Protein AF-A0A7S2HUP3-F1 (afdb_monomer)

Foldseek 3Di:
DDDDDDDDPDPPLPDDAWDDWFWADDDDDDDDDDDDDPPPPLQQTEIETEGEDSQQFADVVDPSHTDVVLVVLVVVLRVVRHDCVLVPFDDDDDDDDDDDPDDPLVVVLVVCVVCVNRSHIDTDAWDFDWDADPVGDIDTDTRHPLNNVLSNLLPNDPPPDSYHHQAYEYADQDQEDWPAPVVPDVPTHGQLEWAAELPQLWTWGDPDPPPPDDDDDDDDDPPTDTQGLPPRVPDGDDDCPVSSNVSSQSSSQSVQHKYWYHYRPDPQRSCVSNVHDDSRYYIYHYDD

Mean predicted aligned error: 13.72 Å

Secondary structure (DSSP, 8-state):
-----------------B--EEEEPP-PPP------------PPEEEEEEEE-HHHHB-TTSTT-B-HHHHHHHHHHHHHT--GGGGS---------------HHHHHHHHHHHHHTTT----B--EEEEEE-TTS-EEEEEE-HHHHHHHHHHT--SSS-SEEEEEEEEEESSSSEESS-TTT-TTPPEESEEEE-TTT--EEE-----S-------------EEE-TTTTT-S--SSTHHHHHHHHHHHHHTTT--EEEEETTSHHHHHHHTT---SSSEEEEE--

Nearest PDB structures (foldseek):
  7lnt-assembly1_B  TM=5.613E-01  e=1.517E-06  Methanomethylophilus alvi
  2ako-assembly2_D  TM=7.231E-01  e=3.247E-04  Campylobacter jejuni
  2ap9-assembly1_E  TM=7.144E-01  e=2.129E-04  Mycobacterium tuberculosis CDC1551
  8zpj-assembly1_A-1  TM=7.087E-01  e=4.390E-04  Escherichia coli K-12
  2v5h-assembly1_D  TM=6.587E-01  e=2.236E-03  Synechococcus elongatus PCC 7942 = FACHB-805

Organism: NCBI:txid374047

Structure (mmCIF, N/CA/C/O backbone):
data_AF-A0A7S2HUP3-F1
#
_entry.id   AF-A0A7S2HUP3-F1
#
loop_
_atom_site.group_PDB
_atom_site.id
_atom_site.type_symbol
_atom_site.label_atom_id
_atom_site.label_alt_id
_atom_site.label_comp_id
_atom_site.label_asym_id
_atom_site.label_entity_id
_atom_site.label_seq_id
_atom_site.pdbx_PDB_ins_code
_atom_site.Cartn_x
_atom_site.Cartn_y
_atom_site.Cartn_z
_atom_site.occupancy
_atom_site.B_iso_or_equiv
_atom_site.auth_seq_id
_atom_site.auth_comp_id
_atom_site.auth_asym_id
_atom_site.auth_atom_id
_atom_site.pdbx_PDB_model_num
ATOM 1 N N . MET A 1 1 ? -5.992 50.086 1.669 1.00 34.25 1 MET A N 1
ATOM 2 C CA . MET A 1 1 ? -4.596 50.287 1.231 1.00 34.25 1 MET A CA 1
ATOM 3 C C . MET A 1 1 ? -4.352 49.308 0.093 1.00 34.25 1 MET A C 1
ATOM 5 O O . MET A 1 1 ? -4.427 48.111 0.321 1.00 34.25 1 MET A O 1
ATOM 9 N N . ARG A 1 2 ? -4.245 49.807 -1.146 1.00 28.42 2 ARG A N 1
ATOM 10 C CA . ARG A 1 2 ? -3.919 48.995 -2.328 1.00 28.42 2 ARG A CA 1
ATOM 11 C C . ARG A 1 2 ? -2.463 48.545 -2.217 1.00 28.42 2 ARG A C 1
ATOM 13 O O . ARG A 1 2 ? -1.601 49.402 -2.059 1.00 28.42 2 ARG A O 1
ATOM 20 N N . LEU A 1 3 ? -2.211 47.255 -2.392 1.00 26.98 3 LEU A N 1
ATOM 21 C CA . LEU A 1 3 ? -0.941 46.756 -2.906 1.00 26.98 3 LEU A CA 1
ATOM 22 C C . LEU A 1 3 ? -1.267 45.864 -4.100 1.00 26.98 3 LEU A C 1
ATOM 24 O O . LEU A 1 3 ? -1.906 44.824 -3.977 1.00 26.98 3 LEU A O 1
ATOM 28 N N . THR A 1 4 ? -0.906 46.366 -5.272 1.00 31.53 4 THR A N 1
ATOM 29 C CA . THR A 1 4 ? -0.935 45.670 -6.552 1.00 31.53 4 THR A CA 1
ATOM 30 C C . THR A 1 4 ? 0.422 45.019 -6.803 1.00 31.53 4 THR A C 1
ATOM 32 O O . THR A 1 4 ? 1.447 45.661 -6.589 1.00 31.53 4 THR A O 1
ATOM 35 N N . SER A 1 5 ? 0.367 43.800 -7.352 1.00 34.62 5 SER A N 1
ATOM 36 C CA . SER A 1 5 ? 1.268 43.223 -8.365 1.00 34.62 5 SER A CA 1
ATOM 37 C C . SER A 1 5 ? 2.767 43.099 -8.045 1.00 34.62 5 SER A C 1
ATOM 39 O O . SER A 1 5 ? 3.502 44.080 -8.130 1.00 34.62 5 SER A O 1
ATOM 41 N N . ASN A 1 6 ? 3.259 41.868 -7.855 1.00 30.17 6 ASN A N 1
ATOM 42 C CA . ASN A 1 6 ? 3.943 41.092 -8.908 1.00 30.17 6 ASN A CA 1
ATOM 43 C C . ASN A 1 6 ? 4.675 39.865 -8.331 1.00 30.17 6 ASN A C 1
ATOM 45 O O . ASN A 1 6 ? 5.387 39.974 -7.341 1.00 30.17 6 ASN A O 1
ATOM 49 N N . ASN A 1 7 ? 4.554 38.749 -9.057 1.00 33.84 7 ASN A N 1
ATOM 50 C CA . ASN A 1 7 ? 5.406 37.554 -9.037 1.00 33.84 7 ASN A CA 1
ATOM 51 C C . ASN A 1 7 ? 5.380 36.659 -7.790 1.00 33.84 7 ASN A C 1
ATOM 53 O O . ASN A 1 7 ? 6.194 36.805 -6.891 1.00 33.84 7 ASN A O 1
ATOM 57 N N . CYS A 1 8 ? 4.509 35.649 -7.841 1.00 26.83 8 CYS A N 1
ATOM 58 C CA . C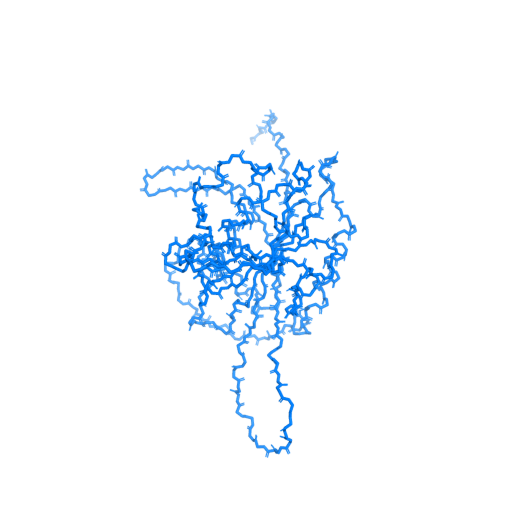YS A 1 8 ? 4.867 34.245 -7.602 1.00 26.83 8 CYS A CA 1
ATOM 59 C C . CYS A 1 8 ? 3.711 33.381 -8.125 1.00 26.83 8 CYS A C 1
ATOM 61 O O . CYS A 1 8 ? 2.777 33.060 -7.399 1.00 26.83 8 CYS A O 1
ATOM 63 N N . ILE A 1 9 ? 3.741 33.056 -9.419 1.00 28.59 9 ILE A N 1
ATOM 64 C CA . ILE A 1 9 ? 2.990 31.908 -9.933 1.00 28.59 9 ILE A CA 1
ATOM 65 C C . ILE A 1 9 ? 3.896 30.710 -9.657 1.00 28.59 9 ILE A C 1
ATOM 67 O O . ILE A 1 9 ? 4.824 30.449 -10.417 1.00 28.59 9 ILE A O 1
ATOM 71 N N . LEU A 1 10 ? 3.680 30.045 -8.526 1.00 26.08 10 LEU A N 1
ATOM 72 C CA . LEU A 1 10 ? 4.120 28.667 -8.350 1.00 26.08 10 LEU A CA 1
ATOM 73 C C . LEU A 1 10 ? 2.980 27.799 -8.892 1.00 26.08 10 LEU A C 1
ATOM 75 O O . LEU A 1 10 ? 1.883 27.868 -8.334 1.00 26.08 10 LEU A O 1
ATOM 79 N N . PRO A 1 11 ? 3.172 27.020 -9.969 1.00 27.80 11 PRO A N 1
ATOM 80 C CA . PRO A 1 11 ? 2.257 25.930 -10.246 1.00 27.80 11 PRO A CA 1
ATOM 81 C C . PRO A 1 11 ? 2.479 24.893 -9.143 1.00 27.80 11 PRO A C 1
ATOM 83 O O . PRO A 1 11 ? 3.493 24.200 -9.108 1.00 27.80 11 PRO A O 1
ATOM 86 N N . LEU A 1 12 ? 1.562 24.865 -8.178 1.00 25.36 12 LEU A N 1
ATOM 87 C CA . LEU A 1 12 ? 1.467 23.796 -7.196 1.00 25.36 12 LEU A CA 1
ATOM 88 C C . LEU A 1 12 ? 0.910 22.578 -7.949 1.00 25.36 12 LEU A C 1
ATOM 90 O O . LEU A 1 12 ? -0.300 22.433 -8.105 1.00 25.36 12 LEU A O 1
ATOM 94 N N . THR A 1 13 ? 1.795 21.757 -8.510 1.00 26.02 13 THR A N 1
ATOM 95 C CA . THR A 1 13 ? 1.446 20.452 -9.084 1.00 26.02 13 THR A CA 1
ATOM 96 C C . THR A 1 13 ? 0.921 19.565 -7.959 1.00 26.02 13 THR A C 1
ATOM 98 O O . THR A 1 13 ? 1.696 18.965 -7.214 1.00 26.02 13 THR A O 1
ATOM 101 N N . ILE A 1 14 ? -0.403 19.509 -7.815 1.00 26.17 14 ILE A N 1
ATOM 102 C CA . ILE A 1 14 ? -1.101 18.555 -6.953 1.00 26.17 14 ILE A CA 1
ATOM 103 C C . ILE A 1 14 ? -0.868 17.172 -7.554 1.00 26.17 14 ILE A C 1
ATOM 105 O O . ILE A 1 14 ? -1.484 16.795 -8.547 1.00 26.17 14 ILE A O 1
ATOM 109 N N . THR A 1 15 ? 0.057 16.424 -6.962 1.00 26.94 15 THR A N 1
ATOM 110 C CA . THR A 1 15 ? 0.238 15.006 -7.269 1.00 26.94 15 THR A CA 1
ATOM 111 C C . THR A 1 15 ? -0.534 14.206 -6.219 1.00 26.94 15 THR A C 1
ATOM 113 O O . THR A 1 15 ? 0.016 13.807 -5.198 1.00 26.94 15 THR A O 1
ATOM 116 N N . LEU A 1 16 ? -1.831 13.990 -6.475 1.00 31.12 16 LEU A N 1
ATOM 117 C CA . LEU A 1 16 ? -2.575 12.819 -5.971 1.00 31.12 16 LEU A CA 1
ATOM 118 C C . LEU A 1 16 ? -1.803 11.559 -6.467 1.00 31.12 16 LEU A C 1
ATOM 120 O O . LEU A 1 16 ? -1.113 11.644 -7.481 1.00 31.12 16 LEU A O 1
ATOM 124 N N . TYR A 1 17 ? -1.747 10.378 -5.840 1.00 40.41 17 TYR A N 1
ATOM 125 C CA . TYR A 1 17 ? -2.811 9.537 -5.289 1.00 40.41 17 TYR A CA 1
ATOM 126 C C . TYR A 1 17 ? -2.225 8.505 -4.283 1.00 40.41 17 TYR A C 1
ATOM 128 O O . TYR A 1 17 ? -1.198 7.874 -4.565 1.00 40.41 17 TYR A O 1
ATOM 136 N N . CYS A 1 18 ? -2.896 8.264 -3.151 1.00 31.88 18 CYS A N 1
ATOM 137 C CA . CYS A 1 18 ? -2.796 7.046 -2.327 1.00 31.88 18 CYS A CA 1
ATOM 138 C C . CYS A 1 18 ? -4.197 6.678 -1.805 1.00 31.88 18 CYS A C 1
ATOM 140 O O . CYS A 1 18 ? -4.738 7.427 -1.000 1.00 31.88 18 CYS A O 1
ATOM 142 N N . LEU A 1 19 ? -4.773 5.543 -2.216 1.00 40.00 19 LEU A N 1
ATOM 143 C CA . LEU A 1 19 ? -5.927 4.934 -1.539 1.00 40.00 19 LEU A CA 1
ATOM 144 C C . LEU A 1 19 ? -6.046 3.457 -1.816 1.00 40.00 19 LEU A C 1
ATOM 146 O O . LEU A 1 19 ? -6.003 3.062 -2.981 1.00 40.00 19 LEU A O 1
ATOM 150 N N . ALA A 1 20 ? -6.374 2.704 -0.772 1.00 34.66 20 ALA A N 1
ATOM 151 C CA . ALA A 1 20 ? -7.743 2.505 -0.293 1.00 34.66 20 ALA A CA 1
ATOM 152 C C . A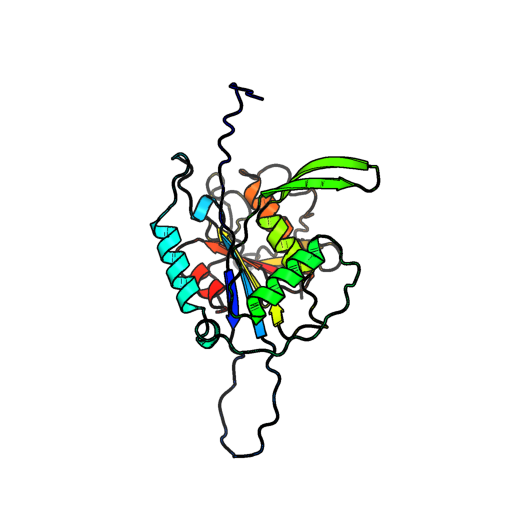LA A 1 20 ? -7.730 1.655 0.983 1.00 34.66 20 ALA A C 1
ATOM 154 O O . ALA A 1 20 ? -6.721 1.018 1.266 1.00 34.66 20 ALA A O 1
ATOM 155 N N . PHE A 1 21 ? -8.824 1.704 1.740 1.00 47.16 21 PHE A N 1
ATOM 156 C CA . PHE A 1 21 ? -9.027 0.998 3.001 1.00 47.16 21 PHE A CA 1
ATOM 157 C C . PHE A 1 21 ? -10.183 0.001 2.823 1.00 47.16 21 PHE A C 1
ATOM 159 O O . PHE A 1 21 ? -11.254 0.435 2.397 1.00 47.16 21 PHE A O 1
ATOM 166 N N . PHE A 1 22 ? -9.979 -1.294 3.100 1.00 53.00 22 PHE A N 1
ATOM 167 C CA . PHE A 1 22 ? -10.997 -2.350 2.887 1.00 53.00 22 PHE A CA 1
ATOM 168 C C . PHE A 1 22 ? -11.252 -3.211 4.101 1.00 53.00 22 PHE A C 1
ATOM 170 O O . PHE A 1 22 ? -10.332 -3.377 4.883 1.00 53.00 22 PHE A O 1
ATOM 177 N N . PHE A 1 23 ? -12.455 -3.785 4.182 1.00 50.72 23 PHE A N 1
ATOM 178 C CA . PHE A 1 23 ? -12.837 -4.812 5.147 1.00 50.72 23 PHE A CA 1
ATOM 179 C C . PHE A 1 23 ? -12.886 -6.188 4.470 1.00 50.72 23 PHE A C 1
ATOM 181 O O . PHE A 1 23 ? -13.465 -6.316 3.392 1.00 50.72 23 PHE A O 1
ATOM 188 N N . LEU A 1 24 ? -12.262 -7.206 5.074 1.00 39.53 24 LEU A N 1
ATOM 189 C CA . LEU A 1 24 ? -12.432 -8.602 4.656 1.00 39.53 24 LEU A CA 1
ATOM 190 C C . LEU A 1 24 ? -13.393 -9.325 5.606 1.00 39.53 24 LEU A C 1
ATOM 192 O O . LEU A 1 24 ? -13.153 -9.307 6.818 1.00 39.53 24 LEU A O 1
ATOM 196 N N . PRO A 1 25 ? -14.421 -10.029 5.095 1.00 35.31 25 PRO A N 1
ATOM 197 C CA . PRO A 1 25 ? -15.230 -10.902 5.927 1.00 35.31 25 PRO A CA 1
ATOM 198 C C . PRO A 1 25 ? -14.385 -12.090 6.402 1.00 35.31 25 PRO A C 1
ATOM 200 O O . PRO A 1 25 ? -13.768 -12.797 5.601 1.00 35.31 25 PRO A O 1
ATOM 203 N N . SER A 1 26 ? -14.382 -12.339 7.712 1.00 37.41 26 SER A N 1
ATOM 204 C CA . SER A 1 26 ? -13.739 -13.521 8.289 1.00 37.41 26 SER A CA 1
ATOM 205 C C . SER A 1 26 ? -14.355 -14.797 7.702 1.00 37.41 26 SER A C 1
ATOM 207 O O . SER A 1 26 ? -15.571 -15.002 7.723 1.00 37.41 26 SER A O 1
ATOM 209 N N . SER A 1 27 ? -13.516 -15.680 7.157 1.00 38.88 27 SER A N 1
ATOM 210 C CA . SER A 1 27 ? -13.945 -16.944 6.558 1.00 38.88 27 SER A CA 1
ATOM 211 C C . SER A 1 27 ? -14.623 -17.843 7.599 1.00 38.88 27 SER A C 1
ATOM 213 O O . SER A 1 27 ? -13.956 -18.445 8.443 1.00 38.88 27 SER A O 1
ATOM 215 N N . SER A 1 28 ? -15.948 -17.982 7.525 1.00 40.56 28 SER A N 1
ATOM 216 C CA . SER A 1 28 ? -16.694 -18.958 8.319 1.00 40.56 28 SER A CA 1
ATOM 217 C C . SER A 1 28 ? -16.649 -20.333 7.644 1.00 40.56 28 SER A C 1
ATOM 219 O O . SER A 1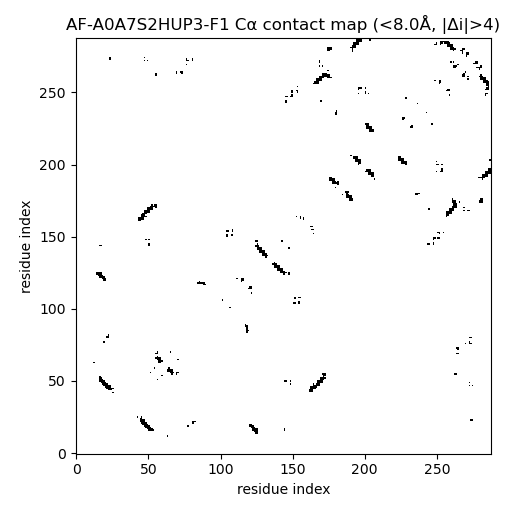 28 ? -17.132 -20.548 6.530 1.00 40.56 28 SER A O 1
ATOM 221 N N . SER A 1 29 ? -16.040 -21.295 8.335 1.00 36.16 29 SER A N 1
ATOM 222 C CA . SER A 1 29 ? -16.076 -22.706 7.958 1.00 36.16 29 SER A CA 1
ATOM 223 C C . SER A 1 29 ? -17.503 -23.250 8.111 1.00 36.16 29 SER A C 1
ATOM 225 O O . SER A 1 29 ? -18.164 -23.093 9.137 1.00 36.16 29 SER A O 1
ATOM 227 N N . SER A 1 30 ? -18.018 -23.867 7.049 1.00 38.38 30 SER A N 1
ATOM 228 C CA . SER A 1 30 ? -19.394 -24.356 6.991 1.00 38.38 30 SER A CA 1
ATOM 229 C C . SER A 1 30 ? -19.602 -25.661 7.770 1.00 38.38 30 SER A C 1
ATOM 231 O O . SER A 1 30 ? -18.840 -26.606 7.567 1.00 38.38 30 SER A O 1
ATOM 233 N N . LEU A 1 31 ? -20.740 -25.721 8.483 1.00 34.94 31 LEU A N 1
ATOM 234 C CA . LEU A 1 31 ? -21.574 -26.875 8.899 1.00 34.94 31 LEU A CA 1
ATOM 235 C C . LEU A 1 31 ? -21.666 -27.142 10.413 1.00 34.94 31 LEU A C 1
ATOM 237 O O . LEU A 1 31 ? -20.993 -28.004 10.964 1.00 34.94 31 LEU A O 1
ATOM 241 N N . SER A 1 32 ? -22.680 -26.565 11.059 1.00 33.00 32 SER A N 1
ATOM 242 C CA . SER A 1 32 ? -23.950 -27.269 11.323 1.00 33.00 32 SER A CA 1
ATOM 243 C C . SER A 1 32 ? -24.946 -26.335 12.022 1.00 33.00 32 SER A C 1
ATOM 245 O O . SER A 1 32 ? -24.621 -25.640 12.976 1.00 33.00 32 SER A O 1
ATOM 247 N N . GLN A 1 33 ? -26.175 -26.290 11.504 1.00 42.88 33 GLN A N 1
ATOM 248 C CA . GLN A 1 33 ? -27.275 -25.541 12.105 1.00 42.88 33 GLN A CA 1
ATOM 249 C C . GLN A 1 33 ? -27.745 -26.242 13.382 1.00 42.88 33 GLN A C 1
ATOM 251 O O . GLN A 1 33 ? -28.383 -27.289 13.294 1.00 42.88 33 GLN A O 1
ATOM 256 N N . THR A 1 34 ? -27.548 -25.609 14.536 1.00 33.84 34 THR A N 1
ATOM 257 C CA . THR A 1 34 ? -28.498 -25.679 15.653 1.00 33.84 34 THR A CA 1
ATOM 258 C C . THR A 1 34 ? -28.558 -24.343 16.382 1.00 33.84 34 THR A C 1
ATOM 260 O O . THR A 1 34 ? -27.558 -23.677 16.605 1.00 33.84 34 THR A O 1
ATOM 263 N N . ASN A 1 35 ? -29.791 -23.965 16.688 1.00 43.25 35 ASN A N 1
ATOM 264 C CA . ASN A 1 35 ? -30.268 -22.687 17.185 1.00 43.25 35 ASN A CA 1
ATOM 265 C C . ASN A 1 35 ? -29.926 -22.495 18.675 1.00 43.25 35 ASN A C 1
ATOM 267 O O . ASN A 1 35 ? -30.652 -23.026 19.511 1.00 43.25 35 ASN A O 1
ATOM 271 N N . GLU A 1 36 ? -28.880 -21.734 19.012 1.00 35.75 36 GLU A N 1
ATOM 272 C CA . GLU A 1 36 ? -28.615 -21.257 20.378 1.00 35.75 36 GLU A CA 1
ATOM 273 C C . GLU A 1 36 ? -27.999 -19.845 20.354 1.00 35.75 36 GLU A C 1
ATOM 275 O O . GLU A 1 36 ? -27.056 -19.594 19.619 1.00 35.75 36 GLU A O 1
ATOM 280 N N . LYS A 1 37 ? -28.612 -18.939 21.134 1.00 31.78 37 LYS A N 1
ATOM 281 C CA . LYS A 1 37 ? -28.124 -17.654 21.683 1.00 31.78 37 LYS A CA 1
ATOM 282 C C . LYS A 1 37 ? -27.048 -16.914 20.869 1.00 31.78 37 LYS A C 1
ATOM 284 O O . LYS A 1 37 ? -25.901 -17.329 20.844 1.00 31.78 37 LYS A O 1
ATOM 289 N N . HIS A 1 38 ? -27.411 -15.741 20.337 1.00 32.62 38 HIS A N 1
ATOM 290 C CA . HIS A 1 38 ? -26.466 -14.729 19.848 1.00 32.62 38 HIS A CA 1
ATOM 291 C C . HIS A 1 38 ? -25.504 -14.307 20.975 1.00 32.62 38 HIS A C 1
ATOM 293 O O . HIS A 1 38 ? -25.750 -13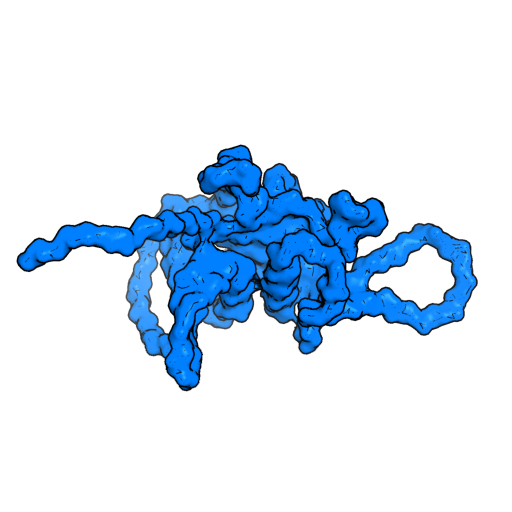.344 21.701 1.00 32.62 38 HIS A O 1
ATOM 299 N N . GLU A 1 39 ? -24.426 -15.062 21.150 1.00 35.28 39 GLU A N 1
ATOM 300 C CA . GLU A 1 39 ? -23.175 -14.550 21.680 1.00 35.28 39 GLU A CA 1
ATOM 301 C C . GLU A 1 39 ? -22.624 -13.604 20.610 1.00 35.28 39 GLU A C 1
ATOM 303 O O . GLU A 1 39 ? -22.463 -13.979 19.449 1.00 35.28 39 GLU A O 1
ATOM 308 N N . HIS A 1 40 ? -22.447 -12.336 20.980 1.00 35.03 40 HIS A N 1
ATOM 309 C CA . HIS A 1 40 ? -21.806 -11.330 20.143 1.00 35.03 40 HIS A CA 1
ATOM 310 C C . HIS A 1 40 ? -20.337 -11.748 19.993 1.00 35.03 40 HIS A C 1
ATOM 312 O O . HIS A 1 40 ? -19.500 -11.406 20.827 1.00 35.03 40 HIS A O 1
ATOM 318 N N . TYR A 1 41 ? -20.025 -12.549 18.978 1.00 41.06 41 TYR A N 1
ATOM 319 C CA . TYR A 1 41 ? -18.651 -12.672 18.520 1.00 41.06 41 TYR A CA 1
ATOM 320 C C . TYR A 1 41 ? -18.263 -11.292 17.977 1.00 41.06 41 TYR A C 1
ATOM 322 O O . TYR A 1 41 ? -18.858 -10.813 17.015 1.00 41.06 41 TYR A O 1
ATOM 330 N N . ASN A 1 42 ? -17.347 -10.606 18.665 1.00 45.88 42 ASN A N 1
ATOM 331 C CA . ASN A 1 42 ? -16.655 -9.454 18.096 1.00 45.88 42 ASN A CA 1
ATOM 332 C C . ASN A 1 42 ? -15.756 -10.014 16.991 1.00 45.88 42 ASN A C 1
ATOM 334 O O . ASN A 1 42 ? -14.672 -10.513 17.282 1.00 45.88 42 ASN A O 1
ATOM 338 N N . GLU A 1 43 ? -16.241 -10.020 15.754 1.00 59.38 43 GLU A N 1
ATOM 339 C CA . GLU A 1 43 ? -15.375 -10.233 14.599 1.00 59.38 43 GLU A CA 1
ATOM 340 C C . GLU A 1 43 ? -14.447 -9.015 14.503 1.00 59.38 43 GLU A C 1
ATOM 342 O O . GLU A 1 43 ? -14.918 -7.877 14.462 1.00 59.38 43 GLU A O 1
ATOM 347 N N . GLU A 1 44 ? -13.134 -9.247 14.568 1.00 67.94 44 GLU A N 1
ATOM 348 C CA . GLU A 1 44 ? -12.142 -8.207 14.292 1.00 67.94 44 GLU A CA 1
ATOM 349 C C . GLU A 1 44 ? -12.263 -7.799 12.825 1.00 67.94 44 GLU A C 1
ATOM 351 O O . GLU A 1 44 ? -12.311 -8.640 11.923 1.00 67.94 44 GLU A O 1
ATOM 356 N N . GLU A 1 45 ? -12.340 -6.498 12.582 1.00 76.69 45 GLU A N 1
ATOM 357 C CA . GLU A 1 45 ? -12.509 -5.970 11.242 1.00 76.69 45 GLU A CA 1
ATOM 358 C C . GLU A 1 45 ? -11.143 -5.861 10.557 1.00 76.69 45 GLU A C 1
ATOM 360 O O . GLU A 1 45 ? -10.228 -5.187 11.036 1.00 76.69 45 GLU A O 1
ATOM 365 N N . MET A 1 46 ? -10.988 -6.526 9.416 1.00 83.62 46 MET A N 1
ATOM 366 C CA . MET A 1 46 ? -9.696 -6.641 8.741 1.00 83.62 46 MET A CA 1
ATOM 367 C C . MET A 1 46 ? -9.496 -5.521 7.725 1.00 83.62 46 MET A C 1
ATOM 369 O O . MET A 1 46 ? -10.156 -5.523 6.700 1.00 83.62 46 MET A O 1
ATOM 373 N N . LEU A 1 47 ? -8.557 -4.614 7.975 1.00 87.62 47 LEU A N 1
ATOM 374 C CA . LEU A 1 47 ? -8.224 -3.453 7.157 1.00 87.62 47 LEU A CA 1
ATOM 375 C C . LEU A 1 47 ? -7.171 -3.778 6.083 1.00 87.62 47 LEU A C 1
ATOM 377 O O . LEU A 1 47 ? -6.095 -4.265 6.416 1.00 87.62 47 LEU A O 1
ATOM 381 N N . VAL A 1 48 ? -7.404 -3.468 4.809 1.00 91.56 48 VAL A N 1
ATOM 382 C CA . VAL A 1 48 ? -6.355 -3.497 3.757 1.00 91.56 48 VAL A CA 1
ATOM 383 C C . VAL A 1 48 ? -5.912 -2.074 3.441 1.00 91.56 48 VAL A C 1
ATOM 385 O O . VAL A 1 48 ? -6.782 -1.238 3.244 1.00 91.56 48 VAL A O 1
ATOM 388 N N . ILE A 1 49 ? -4.612 -1.779 3.321 1.00 94.00 49 ILE A N 1
ATOM 389 C CA . ILE A 1 49 ? -4.130 -0.454 2.865 1.00 94.00 49 ILE A CA 1
ATOM 390 C C . ILE A 1 49 ? -3.586 -0.543 1.441 1.00 94.00 49 ILE A C 1
ATOM 392 O O . ILE A 1 49 ? -2.615 -1.250 1.196 1.00 94.00 49 ILE A O 1
ATOM 396 N N . VAL A 1 50 ? -4.124 0.239 0.504 1.00 94.75 50 VAL A N 1
ATOM 397 C CA . VAL A 1 50 ? -3.650 0.261 -0.890 1.00 94.75 50 VAL A CA 1
ATOM 398 C C . VAL A 1 50 ? -2.891 1.548 -1.219 1.00 94.75 50 VAL A C 1
ATOM 400 O O . VAL A 1 50 ? -3.380 2.672 -1.078 1.00 94.75 50 VAL A O 1
ATOM 403 N N . LYS A 1 51 ? -1.665 1.390 -1.717 1.00 94.38 51 LYS A N 1
ATOM 404 C CA . LYS A 1 51 ? -0.831 2.459 -2.264 1.00 94.38 51 LYS A CA 1
ATOM 405 C C . LYS A 1 51 ? -0.773 2.339 -3.774 1.00 94.38 51 LYS A C 1
ATOM 407 O O . LYS A 1 51 ? -0.286 1.353 -4.313 1.00 94.38 51 LYS A O 1
ATOM 412 N N . ILE A 1 52 ? -1.155 3.407 -4.463 1.00 91.94 52 ILE A N 1
ATOM 413 C CA . ILE A 1 52 ? -1.075 3.463 -5.921 1.00 91.94 52 ILE A CA 1
ATOM 414 C C . ILE A 1 52 ? 0.173 4.244 -6.328 1.00 91.94 52 ILE A C 1
ATOM 416 O O . ILE A 1 52 ? 0.317 5.428 -6.015 1.00 91.94 52 ILE A O 1
ATOM 420 N N . GLY A 1 53 ? 1.116 3.583 -6.990 1.00 88.69 53 GLY A N 1
ATOM 421 C CA . GLY A 1 53 ? 2.321 4.203 -7.526 1.00 88.69 53 GLY A CA 1
ATOM 422 C C . GLY A 1 53 ? 1.986 5.216 -8.618 1.00 88.69 53 GLY A C 1
ATOM 423 O O . GLY A 1 53 ? 1.145 4.963 -9.475 1.00 88.69 53 GLY A O 1
ATOM 424 N N . GLY A 1 54 ? 2.671 6.363 -8.628 1.00 87.00 54 GLY A N 1
ATOM 425 C CA . GLY A 1 54 ? 2.424 7.399 -9.637 1.00 87.00 54 GLY A CA 1
ATOM 426 C C . GLY A 1 54 ? 2.626 6.894 -11.072 1.00 87.00 54 GLY A C 1
ATOM 427 O O . GLY A 1 54 ? 1.855 7.255 -11.955 1.00 87.00 54 GLY A O 1
ATOM 428 N N . SER A 1 55 ? 3.598 6.005 -11.311 1.00 84.50 55 SER A N 1
ATOM 429 C CA . SER A 1 55 ? 3.817 5.364 -12.619 1.00 84.50 55 SER A CA 1
ATOM 430 C C . SER A 1 55 ? 2.631 4.539 -13.114 1.00 84.50 55 SER A C 1
ATOM 432 O O . SER A 1 55 ? 2.426 4.449 -14.319 1.00 84.50 55 SER A O 1
ATOM 434 N N . SER A 1 56 ? 1.835 3.984 -12.204 1.00 86.31 56 SER A N 1
ATOM 435 C CA . SER A 1 56 ? 0.685 3.134 -12.517 1.00 86.31 56 SER A CA 1
ATOM 436 C C . SER A 1 56 ? -0.491 3.915 -13.107 1.00 86.31 56 SER A C 1
ATOM 438 O O . SER A 1 56 ? -1.283 3.379 -13.880 1.00 86.31 56 SER A O 1
ATOM 440 N N . ILE A 1 57 ? -0.614 5.190 -12.733 1.00 86.69 57 ILE A N 1
ATOM 441 C CA . ILE A 1 57 ? -1.800 6.027 -12.976 1.00 86.69 57 ILE A CA 1
ATOM 442 C C . ILE A 1 57 ? -1.486 7.347 -13.678 1.00 86.69 57 ILE A C 1
ATOM 444 O O . ILE A 1 57 ? -2.387 8.149 -13.906 1.00 86.69 57 ILE A O 1
ATOM 448 N N . THR A 1 58 ? -0.228 7.585 -14.043 1.00 86.75 58 THR A N 1
ATOM 449 C CA . THR A 1 58 ? 0.186 8.757 -14.821 1.00 86.75 58 THR A CA 1
ATOM 450 C C . THR A 1 58 ? 0.927 8.336 -16.075 1.00 86.75 58 THR A C 1
ATOM 452 O O . THR A 1 58 ? 1.617 7.318 -16.114 1.00 86.75 58 THR A O 1
ATOM 455 N N . ILE A 1 59 ? 0.809 9.146 -17.120 1.00 83.69 59 ILE A N 1
ATOM 456 C CA . ILE A 1 59 ? 1.579 8.977 -18.345 1.00 83.69 59 ILE A CA 1
ATOM 457 C C . ILE A 1 59 ? 2.833 9.840 -18.215 1.00 83.69 59 ILE A C 1
ATOM 459 O O . ILE A 1 59 ? 2.807 11.018 -18.544 1.00 83.69 59 ILE A O 1
ATOM 463 N N . LYS A 1 60 ? 3.950 9.262 -17.751 1.00 81.31 60 LYS A N 1
ATOM 464 C CA . LYS A 1 60 ? 5.203 10.003 -17.470 1.00 81.31 60 LYS A CA 1
ATOM 465 C C . LYS A 1 60 ? 5.759 10.808 -18.654 1.00 81.31 60 LYS A C 1
ATOM 467 O O . LYS A 1 60 ? 6.519 11.748 -18.447 1.00 81.31 60 LYS A O 1
ATOM 472 N N . SER A 1 61 ? 5.414 10.440 -19.887 1.00 83.38 61 SER A N 1
ATOM 473 C CA . SER A 1 61 ? 5.817 11.166 -21.099 1.00 83.38 61 SER A CA 1
ATOM 474 C C . SER A 1 61 ? 4.958 12.399 -21.398 1.00 83.38 61 SER A C 1
ATOM 476 O O . SER A 1 61 ? 5.274 13.146 -22.323 1.00 83.38 61 SER A O 1
ATOM 478 N N . GLN A 1 62 ? 3.880 12.618 -20.645 1.00 84.81 62 GLN A N 1
ATOM 479 C CA . GLN A 1 62 ? 2.930 13.702 -20.843 1.00 84.81 62 GLN A CA 1
ATOM 480 C C . GLN A 1 62 ? 2.744 14.473 -19.534 1.00 84.81 62 GLN A C 1
ATOM 482 O O . GLN A 1 62 ? 2.579 13.903 -18.458 1.00 84.81 62 GLN A O 1
ATOM 487 N N . TYR A 1 63 ? 2.799 15.798 -19.625 1.00 86.12 63 TYR A N 1
ATOM 488 C CA . TYR A 1 63 ? 2.691 16.664 -18.456 1.00 86.12 63 TYR A CA 1
ATOM 489 C C . TYR A 1 63 ? 1.305 16.536 -17.805 1.00 86.12 63 TYR A C 1
ATOM 491 O O . TYR A 1 63 ? 0.300 16.595 -18.511 1.00 86.12 63 TYR A O 1
ATOM 499 N N . GLU A 1 64 ? 1.265 16.335 -16.481 1.00 83.12 64 GLU A N 1
ATOM 500 C CA . GLU A 1 64 ? 0.037 16.255 -15.658 1.00 83.12 64 GLU A CA 1
ATOM 501 C C . GLU A 1 64 ? -1.060 15.333 -16.228 1.00 83.12 64 GLU A C 1
ATOM 503 O O . GLU A 1 64 ? -2.253 15.555 -16.031 1.00 83.12 64 GLU A O 1
ATOM 508 N N . THR A 1 65 ? -0.673 14.288 -16.964 1.00 87.94 65 THR A N 1
ATOM 509 C CA . THR A 1 65 ? -1.640 13.437 -17.660 1.00 87.94 65 THR A CA 1
ATOM 510 C C . THR A 1 65 ? -1.883 12.150 -16.891 1.00 87.94 65 THR A C 1
ATOM 512 O O . THR A 1 65 ? -0.965 11.364 -16.640 1.00 87.94 65 THR A O 1
ATOM 515 N N . LEU A 1 66 ? -3.148 11.922 -16.554 1.00 89.56 66 LEU A N 1
ATOM 516 C CA . LEU A 1 66 ? -3.609 10.719 -15.878 1.00 89.56 66 LEU A CA 1
ATOM 517 C C . LEU A 1 66 ? -3.839 9.579 -16.871 1.00 89.56 66 LEU A C 1
ATOM 519 O O . LEU A 1 66 ? -4.298 9.779 -17.996 1.00 89.56 66 LEU A O 1
ATOM 523 N N . ASN A 1 67 ? -3.563 8.359 -16.426 1.00 89.56 67 ASN A N 1
ATOM 524 C CA . ASN A 1 67 ? -3.948 7.147 -17.125 1.00 89.56 67 ASN A CA 1
ATOM 525 C C . ASN A 1 67 ? -5.385 6.783 -16.725 1.00 89.56 67 ASN A C 1
ATOM 527 O O . ASN A 1 67 ? -5.613 6.106 -15.722 1.00 89.56 67 ASN A O 1
ATOM 531 N N . HIS A 1 68 ? -6.352 7.258 -17.513 1.00 90.62 68 HIS A N 1
ATOM 532 C CA . HIS A 1 68 ? -7.777 7.020 -17.271 1.00 90.62 68 HIS A CA 1
ATOM 533 C C . HIS A 1 68 ? -8.129 5.533 -17.210 1.00 90.62 68 HIS A C 1
ATOM 535 O O . HIS A 1 68 ? -8.880 5.141 -16.328 1.00 90.62 68 HIS A O 1
ATOM 541 N N . THR A 1 69 ? -7.536 4.699 -18.068 1.00 92.06 69 THR A N 1
ATOM 542 C CA . THR A 1 69 ? -7.781 3.251 -18.064 1.00 92.06 69 THR A CA 1
ATOM 543 C C . THR A 1 69 ? -7.372 2.616 -16.736 1.00 92.06 69 THR A C 1
ATOM 545 O O . THR A 1 69 ? -8.138 1.847 -16.161 1.00 92.06 69 THR A O 1
ATOM 548 N N . SER A 1 70 ? -6.186 2.959 -16.219 1.00 91.12 70 SER A N 1
ATOM 549 C CA . SER A 1 70 ? -5.728 2.465 -14.914 1.00 91.12 70 SER A CA 1
ATOM 550 C C . SER A 1 70 ? -6.603 2.967 -13.768 1.00 91.12 70 SER A C 1
ATOM 552 O O . SER A 1 70 ? -6.887 2.212 -12.842 1.00 91.12 70 SER A O 1
ATOM 554 N N . LEU A 1 71 ? -7.033 4.233 -13.819 1.00 89.56 71 LEU A N 1
ATOM 555 C CA . LEU A 1 71 ? -7.901 4.816 -12.796 1.00 89.56 71 LEU A CA 1
ATOM 556 C C . LEU A 1 71 ? -9.294 4.180 -12.796 1.00 89.56 71 LEU A C 1
ATOM 558 O O . LEU A 1 71 ? -9.781 3.830 -11.730 1.00 89.56 71 LEU A O 1
ATOM 562 N N . GLU A 1 72 ? -9.910 3.987 -13.963 1.00 91.81 72 GLU A N 1
ATOM 563 C CA . GLU A 1 72 ? -11.214 3.324 -14.096 1.00 91.81 72 GLU A CA 1
ATOM 564 C C . GLU A 1 72 ? -11.159 1.877 -13.607 1.00 91.81 72 GLU A C 1
ATOM 566 O O . GLU A 1 72 ? -12.029 1.451 -12.846 1.00 91.81 72 GLU A O 1
ATOM 571 N N . TRP A 1 73 ? -10.117 1.134 -13.999 1.00 93.06 73 TRP A N 1
ATOM 572 C CA . TRP A 1 73 ? -9.889 -0.220 -13.499 1.00 93.06 73 TRP A CA 1
ATOM 573 C C . TRP A 1 73 ? -9.762 -0.228 -11.976 1.00 93.06 73 TRP A C 1
ATOM 575 O O . TRP A 1 73 ? -10.455 -0.997 -11.315 1.00 93.06 73 TRP A O 1
ATOM 585 N N . MET A 1 74 ? -8.935 0.664 -11.425 1.00 89.94 74 MET A N 1
ATOM 586 C CA . MET A 1 74 ? -8.740 0.768 -9.985 1.00 89.94 74 MET A CA 1
ATOM 587 C C . MET A 1 74 ? -10.066 1.059 -9.294 1.00 89.94 74 MET A C 1
ATOM 589 O O . MET A 1 74 ? -10.472 0.295 -8.436 1.00 89.94 74 MET A O 1
ATOM 593 N N . THR A 1 75 ? -10.781 2.110 -9.704 1.00 89.38 75 THR A N 1
ATOM 594 C CA . THR A 1 75 ? -12.069 2.481 -9.105 1.00 89.38 75 THR A CA 1
ATOM 595 C C . THR A 1 75 ? -13.055 1.319 -9.097 1.00 89.38 75 THR A C 1
ATOM 597 O O . THR A 1 75 ? -13.714 1.131 -8.082 1.00 89.38 75 THR A O 1
ATOM 600 N N . ARG A 1 76 ? -13.121 0.517 -10.168 1.00 90.62 76 ARG A N 1
ATOM 601 C CA . ARG A 1 76 ? -13.970 -0.680 -10.199 1.00 90.62 76 ARG A CA 1
ATOM 602 C C . ARG A 1 76 ? -13.558 -1.694 -9.133 1.00 90.62 76 ARG A C 1
ATOM 604 O O . ARG A 1 76 ? -14.400 -2.104 -8.350 1.00 90.62 76 ARG A O 1
ATOM 611 N N . VAL A 1 77 ? -12.276 -2.057 -9.083 1.00 88.50 77 VAL A N 1
ATOM 612 C CA . VAL A 1 77 ? -11.774 -3.020 -8.089 1.00 88.50 77 VAL A CA 1
ATOM 613 C C . VAL A 1 77 ? -12.022 -2.507 -6.671 1.00 88.50 77 VAL A C 1
ATOM 615 O O . VAL A 1 77 ? -12.527 -3.258 -5.847 1.00 88.50 77 VAL A O 1
ATOM 618 N N . LEU A 1 78 ? -11.751 -1.220 -6.407 1.00 84.94 78 LEU A N 1
ATOM 619 C CA . LEU A 1 78 ? -12.015 -0.625 -5.097 1.00 84.94 78 LEU A CA 1
ATOM 620 C C . LEU A 1 78 ? -13.508 -0.684 -4.752 1.00 84.94 78 LEU A C 1
ATOM 622 O O . LEU A 1 78 ? -13.834 -0.975 -3.612 1.00 84.94 78 LEU A O 1
ATOM 626 N N . GLN A 1 79 ? -14.405 -0.417 -5.709 1.00 84.19 79 GLN A N 1
ATOM 627 C CA . GLN A 1 79 ? -15.857 -0.508 -5.511 1.00 84.19 79 GLN A CA 1
ATOM 628 C C . GLN A 1 79 ? -16.312 -1.934 -5.194 1.00 84.19 79 GLN A C 1
ATOM 630 O O . GLN A 1 79 ? -17.134 -2.105 -4.300 1.00 84.19 79 GLN A O 1
ATOM 635 N N . ASP A 1 80 ? -15.766 -2.931 -5.890 1.00 83.19 80 ASP A N 1
ATOM 636 C CA . ASP A 1 80 ? -16.107 -4.343 -5.692 1.00 83.19 80 ASP A CA 1
ATOM 637 C C . ASP A 1 80 ? -15.654 -4.864 -4.311 1.00 83.19 80 ASP A C 1
ATOM 639 O O . ASP A 1 80 ? -16.242 -5.806 -3.785 1.00 83.19 80 ASP A O 1
ATOM 643 N N . SER A 1 81 ? -14.647 -4.231 -3.700 1.00 79.00 81 SER A N 1
ATOM 644 C CA . SER A 1 81 ? -14.169 -4.529 -2.340 1.00 79.00 81 SER A CA 1
ATOM 645 C C . SER A 1 81 ? -14.886 -3.770 -1.210 1.00 79.00 81 SER A C 1
ATOM 647 O O . SER A 1 81 ? -14.540 -3.966 -0.046 1.00 79.00 81 SER A O 1
ATOM 649 N N . LEU A 1 82 ? -15.844 -2.877 -1.498 1.00 75.94 82 LEU A N 1
ATOM 650 C CA . LEU A 1 82 ? -16.568 -2.152 -0.444 1.00 75.94 82 LEU A CA 1
ATOM 651 C C . LEU A 1 82 ? -17.763 -2.946 0.075 1.00 75.94 82 LEU A C 1
ATOM 653 O O . LEU A 1 82 ? -18.633 -3.356 -0.688 1.00 75.94 82 LEU A O 1
ATOM 657 N N . GLU A 1 83 ? -17.850 -3.071 1.397 1.00 67.62 83 GLU A N 1
ATOM 658 C CA . GLU A 1 83 ? -19.042 -3.585 2.067 1.00 67.62 83 GLU A CA 1
ATOM 659 C C . GLU A 1 83 ? -20.212 -2.588 1.998 1.00 67.62 83 GLU A C 1
ATOM 661 O O . GLU A 1 83 ? -20.027 -1.369 2.079 1.00 67.62 83 GLU A O 1
ATOM 666 N N . ASP A 1 84 ? -21.441 -3.115 1.959 1.00 62.53 84 ASP A N 1
ATOM 667 C CA . ASP A 1 84 ? -22.683 -2.328 1.902 1.00 62.53 84 ASP A CA 1
ATOM 668 C C . ASP A 1 84 ? -22.826 -1.325 3.066 1.00 62.53 84 ASP A C 1
ATOM 670 O O . ASP A 1 84 ? -23.507 -0.309 2.928 1.00 62.53 84 ASP A O 1
ATOM 674 N N . ARG A 1 85 ? -22.158 -1.554 4.207 1.00 55.81 85 ARG A N 1
ATOM 675 C CA . ARG A 1 85 ? -22.217 -0.670 5.385 1.00 55.81 85 ARG A CA 1
ATOM 676 C C . ARG A 1 85 ? -21.647 0.729 5.133 1.00 55.81 85 ARG A C 1
ATOM 678 O O . ARG A 1 85 ? -22.107 1.695 5.732 1.00 55.81 85 ARG A O 1
ATOM 685 N N . PHE A 1 86 ? -20.707 0.874 4.195 1.00 57.72 86 PHE A N 1
ATOM 686 C CA . PHE A 1 86 ? -20.209 2.190 3.772 1.00 57.72 86 PHE A CA 1
ATOM 687 C C . PHE A 1 86 ? -21.269 3.013 3.018 1.00 57.72 86 PHE A C 1
ATOM 689 O O . PHE A 1 86 ? -21.067 4.196 2.748 1.00 57.72 86 PHE A O 1
ATOM 696 N N . LEU A 1 87 ? -22.413 2.408 2.683 1.00 54.66 87 LEU A N 1
ATOM 697 C CA . LEU A 1 87 ? -23.541 3.062 2.025 1.00 54.66 87 LEU A CA 1
ATOM 698 C C . LEU A 1 87 ? -24.633 3.506 3.016 1.00 54.66 87 LEU A C 1
ATOM 700 O O . LEU A 1 87 ? -25.573 4.192 2.604 1.00 54.66 87 LEU A O 1
ATOM 704 N N . SER A 1 88 ? -24.519 3.163 4.307 1.00 49.88 88 SER A N 1
ATOM 705 C CA . SER A 1 88 ? -25.496 3.521 5.342 1.00 49.88 88 SER A CA 1
ATOM 706 C C . SER A 1 88 ? -24.810 4.027 6.620 1.00 49.88 88 SER A C 1
ATOM 708 O O . SER A 1 88 ? -24.287 3.216 7.380 1.00 49.88 88 SER A O 1
ATOM 710 N N . PRO A 1 89 ? -24.817 5.343 6.901 1.00 52.62 89 PRO A N 1
ATOM 711 C CA . PRO A 1 89 ? -24.250 5.855 8.142 1.00 52.62 89 PRO A CA 1
ATOM 712 C C . PRO A 1 89 ? -25.083 5.378 9.338 1.00 52.62 89 PRO A C 1
ATOM 714 O O . PRO A 1 89 ? -26.282 5.656 9.407 1.00 52.62 89 PRO A O 1
ATOM 717 N N . GLU A 1 90 ? -24.451 4.681 10.280 1.00 55.44 90 GLU A N 1
ATOM 718 C CA . GLU A 1 90 ? -25.036 4.427 11.595 1.00 55.44 90 GLU A CA 1
ATOM 719 C C . GLU A 1 90 ? -24.871 5.672 12.484 1.00 55.44 90 GLU A C 1
ATOM 721 O O . GLU A 1 90 ? -23.851 6.364 12.452 1.00 55.44 90 GLU A O 1
ATOM 726 N N . GLU A 1 91 ? -25.909 6.005 13.254 1.00 55.00 91 GLU A N 1
ATOM 727 C CA . GLU A 1 91 ? -25.857 7.097 14.229 1.00 55.00 91 GLU A CA 1
ATOM 728 C C . GLU A 1 91 ? -25.173 6.597 15.508 1.00 55.00 91 GLU A C 1
ATOM 730 O O . GLU A 1 91 ? -25.791 5.905 16.315 1.00 55.00 91 GLU A O 1
ATOM 735 N N . GLU A 1 92 ? -23.902 6.951 15.706 1.00 59.03 92 GLU A N 1
ATOM 736 C CA . GLU A 1 92 ? -23.162 6.607 16.925 1.00 59.03 92 GLU A CA 1
ATOM 737 C C . GLU A 1 92 ? -23.193 7.752 17.961 1.00 59.03 92 GLU A C 1
ATOM 739 O O . GLU A 1 92 ? -23.035 8.936 17.632 1.00 59.03 92 GLU A O 1
ATOM 744 N N . GLU A 1 93 ? -23.418 7.413 19.236 1.00 53.56 93 GLU A N 1
ATOM 745 C CA . GLU A 1 93 ? -23.411 8.367 20.353 1.00 53.56 93 GLU A CA 1
ATOM 746 C C . GLU A 1 93 ? -21.994 8.903 20.606 1.00 53.56 93 GLU A C 1
ATOM 748 O O . GLU A 1 93 ? -21.049 8.142 20.809 1.00 53.56 93 GLU A O 1
ATOM 753 N N . ARG A 1 94 ? -21.845 10.237 20.653 1.00 49.00 94 ARG A N 1
ATOM 754 C CA . ARG A 1 94 ? -20.568 10.891 20.977 1.00 49.00 94 ARG A CA 1
ATOM 755 C C . ARG A 1 94 ? -20.089 10.466 22.361 1.00 49.00 94 ARG A C 1
ATOM 757 O O . ARG A 1 94 ? -20.678 10.867 23.364 1.00 49.00 94 ARG A O 1
ATOM 764 N N . LYS A 1 95 ? -18.967 9.757 22.411 1.00 55.12 95 LYS A N 1
ATOM 765 C CA . LYS A 1 95 ? -18.134 9.696 23.609 1.00 55.12 95 LYS A CA 1
ATOM 766 C C . LYS A 1 95 ? -17.161 10.871 23.579 1.00 55.12 95 LYS A C 1
ATOM 768 O O . LYS A 1 95 ? -16.594 11.192 22.538 1.00 55.12 95 LYS A O 1
ATOM 773 N N . GLU A 1 96 ? -17.042 11.561 24.706 1.00 50.94 96 GLU A N 1
ATOM 774 C CA . GLU A 1 96 ? -15.989 12.552 24.914 1.00 50.94 96 GLU A CA 1
ATOM 775 C C . GLU A 1 96 ? -14.696 11.774 25.177 1.00 50.94 96 GLU A C 1
ATOM 777 O O . GLU A 1 96 ? -14.585 11.087 26.190 1.00 50.94 96 GLU A O 1
ATOM 782 N N . GLU A 1 97 ? -13.765 11.812 24.226 1.00 58.50 97 GLU A N 1
ATOM 783 C CA . GLU A 1 97 ? -12.427 11.240 24.387 1.00 58.50 97 GLU A CA 1
ATOM 784 C C . GLU A 1 97 ? -11.501 12.276 25.030 1.00 58.50 97 GLU A C 1
ATOM 786 O O . GLU A 1 97 ? -11.523 13.454 24.663 1.00 58.50 97 GLU A O 1
ATOM 791 N N . GLU A 1 98 ? -10.695 11.837 25.995 1.00 54.69 98 GLU A N 1
ATOM 792 C CA . GLU A 1 98 ? -9.663 12.663 26.618 1.00 54.69 98 GLU A CA 1
ATOM 793 C C . GLU A 1 98 ? -8.522 12.919 25.610 1.00 54.69 98 GLU A C 1
ATOM 795 O O . GLU A 1 98 ? -8.111 12.026 24.869 1.00 54.69 98 GLU A O 1
ATOM 800 N N . GLU A 1 99 ? -8.038 14.164 25.533 1.00 53.91 99 GLU A N 1
ATOM 801 C CA . GLU A 1 99 ? -6.895 14.535 24.687 1.00 53.91 99 GLU A CA 1
ATOM 802 C C . GLU A 1 99 ? -5.598 14.024 25.333 1.00 53.91 99 GLU A C 1
ATOM 804 O O . GLU A 1 99 ? -5.052 14.662 26.236 1.00 53.91 99 GLU A O 1
ATOM 809 N N . GLU A 1 100 ? -5.096 12.876 24.879 1.00 58.44 100 GLU A N 1
ATOM 810 C CA . GLU A 1 100 ? -3.720 12.466 25.162 1.00 58.44 100 GLU A CA 1
ATOM 811 C C . GLU A 1 100 ? -2.722 13.221 24.269 1.00 58.44 100 GLU A C 1
ATOM 813 O O . GLU A 1 100 ? -3.034 13.651 23.155 1.00 58.44 100 GLU A O 1
ATOM 818 N N . GLU A 1 101 ? -1.500 13.409 24.775 1.00 55.81 101 GLU A N 1
ATOM 819 C CA . GLU A 1 101 ? -0.409 14.090 24.072 1.00 55.81 101 GLU A CA 1
ATOM 820 C C . GLU A 1 101 ? 0.166 13.169 22.976 1.00 55.81 101 GLU A C 1
ATOM 822 O O . GLU A 1 101 ? 1.232 12.571 23.117 1.00 55.81 101 GLU A O 1
ATOM 827 N N . GLU A 1 102 ? -0.575 13.015 21.879 1.00 61.03 102 GLU A N 1
ATOM 828 C CA . GLU A 1 102 ? -0.152 12.248 20.707 1.00 61.03 102 GLU A CA 1
ATOM 829 C C . GLU A 1 102 ? 0.901 13.000 19.881 1.00 61.03 102 GLU A C 1
ATOM 831 O O . GLU A 1 102 ? 0.888 14.224 19.721 1.00 61.03 102 GLU A O 1
ATOM 836 N N . ASN A 1 103 ? 1.831 12.246 19.295 1.00 72.06 103 ASN A N 1
ATOM 837 C CA . ASN A 1 103 ? 2.749 12.784 18.298 1.00 72.06 103 ASN A CA 1
ATOM 838 C C . ASN A 1 103 ? 2.017 13.032 16.956 1.00 72.06 103 ASN A C 1
ATOM 840 O O . ASN A 1 103 ? 0.883 12.609 16.741 1.00 72.06 103 ASN A O 1
ATOM 844 N N . GLY A 1 104 ? 2.680 13.704 16.008 1.00 78.50 104 GLY A N 1
ATOM 845 C CA . GLY A 1 104 ? 2.047 14.087 14.738 1.00 78.50 104 GLY A CA 1
ATOM 846 C C . GLY A 1 104 ? 1.477 12.925 13.907 1.00 78.50 104 GLY A C 1
ATOM 847 O O . GLY A 1 104 ? 0.530 13.151 13.161 1.00 78.50 104 GLY A O 1
ATOM 848 N N . ILE A 1 105 ? 2.018 11.703 14.027 1.00 85.31 105 ILE A N 1
ATOM 849 C CA . ILE A 1 105 ? 1.489 10.522 13.321 1.00 85.31 105 ILE A CA 1
ATOM 850 C C . ILE A 1 105 ? 0.275 9.918 14.038 1.00 85.31 105 ILE A C 1
ATOM 852 O O . ILE A 1 105 ? -0.662 9.513 13.353 1.00 85.31 105 ILE A O 1
ATOM 856 N N . GLY A 1 106 ? 0.233 9.943 15.376 1.00 85.38 106 GLY A N 1
ATOM 857 C CA . GLY A 1 106 ? -0.929 9.505 16.161 1.00 85.38 106 GLY A CA 1
ATOM 858 C C . GLY A 1 106 ? -2.206 10.228 15.733 1.00 85.38 106 GLY A C 1
ATOM 859 O O . GLY A 1 106 ? -3.181 9.591 15.347 1.00 85.38 106 GLY A O 1
ATOM 860 N N . HIS A 1 107 ? -2.138 11.555 15.592 1.00 86.62 107 HIS A N 1
ATOM 861 C CA . HIS A 1 107 ? -3.266 12.350 15.098 1.00 86.62 107 HIS A CA 1
ATOM 862 C C . HIS A 1 107 ? -3.735 11.974 13.684 1.00 86.62 107 HIS A C 1
ATOM 864 O O . HIS A 1 107 ? -4.925 12.077 13.377 1.00 86.62 107 HIS A O 1
ATOM 870 N N . VAL A 1 108 ? -2.820 11.557 12.801 1.00 88.50 108 VAL A N 1
ATOM 871 C CA . VAL A 1 108 ? -3.180 11.101 11.450 1.00 88.50 108 VAL A CA 1
ATOM 872 C C . VAL A 1 108 ? -3.906 9.761 11.527 1.00 88.50 108 VAL A C 1
ATOM 874 O O . VAL A 1 108 ? -4.972 9.631 10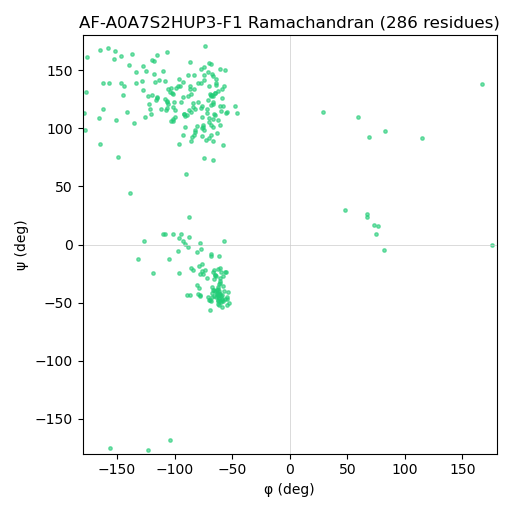.930 1.00 88.50 108 VAL A O 1
ATOM 877 N N . VAL A 1 109 ? -3.369 8.795 12.279 1.00 88.69 109 VAL A N 1
ATOM 878 C CA . VAL A 1 109 ? -3.993 7.476 12.484 1.00 88.69 109 VAL A CA 1
ATOM 879 C C . VAL A 1 109 ? -5.383 7.633 13.102 1.00 88.69 109 VAL A C 1
ATOM 881 O O . VAL A 1 109 ? -6.359 7.141 12.535 1.00 88.69 109 VAL A O 1
ATOM 884 N N . LYS A 1 110 ? -5.503 8.443 14.157 1.00 86.31 110 LYS A N 1
ATOM 885 C CA . LYS A 1 110 ? -6.776 8.761 14.809 1.00 86.31 110 LYS A CA 1
ATOM 886 C C . LYS A 1 110 ? -7.787 9.397 13.857 1.00 86.31 110 LYS A C 1
ATOM 888 O O . LYS A 1 110 ? -8.957 9.019 13.825 1.00 86.31 110 LYS A O 1
ATOM 893 N N . GLY A 1 111 ? -7.347 10.336 13.018 1.00 87.88 111 GLY A N 1
ATOM 894 C CA . GLY A 1 111 ? -8.200 10.943 11.994 1.00 87.88 111 GLY A CA 1
ATOM 895 C C . GLY A 1 111 ? -8.716 9.936 10.957 1.00 87.88 111 GLY A C 1
ATOM 896 O O . GLY A 1 111 ? -9.864 10.042 10.519 1.00 87.88 111 GLY A O 1
ATOM 897 N N . ILE A 1 112 ? -7.897 8.948 10.581 1.00 88.88 112 ILE A N 1
ATOM 898 C CA . ILE A 1 112 ? -8.283 7.856 9.673 1.00 88.88 112 ILE A CA 1
ATOM 899 C C . ILE A 1 112 ? -9.311 6.950 10.357 1.00 88.88 112 ILE A C 1
ATOM 901 O O . ILE A 1 112 ? -10.365 6.702 9.775 1.00 88.88 112 ILE A O 1
ATOM 905 N N . GLN A 1 113 ? -9.057 6.521 11.593 1.00 86.00 113 GLN A N 1
ATOM 906 C CA . GLN A 1 113 ? -9.979 5.690 12.378 1.00 86.00 113 GLN A CA 1
ATOM 907 C C . GLN A 1 113 ? -11.354 6.360 12.525 1.00 86.00 113 GLN A C 1
ATOM 909 O O . GLN A 1 113 ? -12.379 5.758 12.215 1.00 86.00 113 GLN A O 1
ATOM 914 N N . GLN A 1 114 ? -11.384 7.651 12.872 1.00 84.50 114 GLN A N 1
ATOM 915 C CA . GLN A 1 114 ? -12.624 8.431 12.985 1.00 84.50 114 GLN A CA 1
ATOM 916 C C . GLN A 1 114 ? -13.377 8.618 11.663 1.00 84.50 114 GLN A C 1
ATOM 918 O O . GLN A 1 114 ? -14.577 8.907 11.666 1.00 84.50 114 GLN A O 1
ATOM 923 N N . ALA A 1 115 ? -12.682 8.569 10.528 1.00 85.94 115 ALA A N 1
ATOM 924 C CA . ALA A 1 115 ? -13.320 8.600 9.221 1.00 85.94 115 ALA A CA 1
ATOM 925 C C . ALA A 1 115 ? -13.913 7.225 8.885 1.00 85.94 115 ALA A C 1
ATOM 927 O O . ALA A 1 115 ? -15.076 7.152 8.486 1.00 85.94 115 ALA A O 1
ATOM 928 N N . LEU A 1 116 ? -13.160 6.149 9.131 1.00 82.88 116 LEU A N 1
ATOM 929 C CA . LEU A 1 116 ? -13.613 4.774 8.915 1.00 82.88 116 LEU A CA 1
ATOM 930 C C . LEU A 1 116 ? -14.839 4.434 9.771 1.00 82.88 116 LEU A C 1
ATOM 932 O O . LEU A 1 116 ? -15.803 3.889 9.235 1.00 82.88 116 LEU A O 1
ATOM 936 N N . SER A 1 117 ? -14.868 4.841 11.046 1.00 79.06 117 SER A N 1
ATOM 937 C CA . SER A 1 117 ? -16.028 4.633 11.930 1.00 79.06 117 SER A CA 1
ATOM 938 C C . SER A 1 117 ? -17.299 5.342 11.447 1.00 79.06 117 SER A C 1
ATOM 940 O O . SER A 1 117 ? -18.408 4.935 11.772 1.00 79.06 117 SER A O 1
ATOM 942 N N . LYS A 1 118 ? -17.162 6.372 10.602 1.00 80.56 118 LYS A N 1
ATOM 943 C CA . LYS A 1 118 ? -18.280 7.099 9.973 1.00 80.56 118 LYS A CA 1
ATOM 944 C C . LYS A 1 118 ? -18.642 6.572 8.585 1.00 80.56 118 LYS A C 1
ATOM 946 O O . LYS A 1 118 ? -19.396 7.231 7.867 1.00 80.56 118 LYS A O 1
ATOM 951 N N . GLY A 1 119 ? -18.071 5.443 8.170 1.00 78.00 119 GLY A N 1
ATOM 952 C CA . GLY A 1 119 ? -18.252 4.910 6.824 1.00 78.00 119 GLY A CA 1
A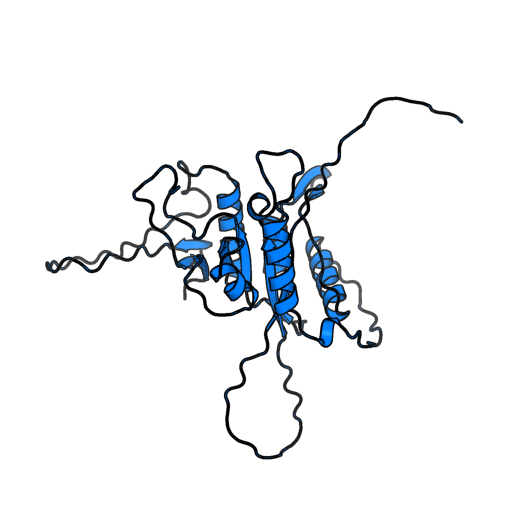TOM 953 C C . GLY A 1 119 ? -17.617 5.788 5.737 1.00 78.00 119 GLY A C 1
ATOM 954 O O . GLY A 1 119 ? -18.070 5.783 4.594 1.00 78.00 119 GLY A O 1
ATOM 955 N N . ILE A 1 120 ? -16.585 6.570 6.067 1.00 82.94 120 ILE A N 1
ATOM 956 C CA . ILE A 1 120 ? -15.836 7.381 5.101 1.00 82.94 120 ILE A CA 1
ATOM 957 C C . ILE A 1 120 ? -14.528 6.668 4.784 1.00 82.94 120 ILE A C 1
ATOM 959 O O . ILE A 1 120 ? -13.777 6.323 5.689 1.00 82.94 120 ILE A O 1
ATOM 963 N N . ILE A 1 121 ? -14.221 6.517 3.495 1.00 84.69 121 ILE A N 1
ATOM 964 C CA . ILE A 1 121 ? -12.956 5.945 3.019 1.00 84.69 121 ILE A CA 1
ATOM 965 C C . ILE A 1 121 ? -11.945 7.087 2.816 1.00 84.69 121 ILE A C 1
ATOM 967 O O . ILE A 1 121 ? -12.130 7.903 1.903 1.00 84.69 121 ILE A O 1
ATOM 971 N N . PRO A 1 122 ? -10.884 7.194 3.637 1.00 88.94 122 PRO A N 1
ATOM 972 C CA . PRO A 1 122 ? -9.965 8.328 3.578 1.00 88.94 122 PRO A CA 1
ATOM 973 C C . PRO A 1 122 ? -9.091 8.308 2.327 1.00 88.94 122 PRO A C 1
ATOM 975 O O . PRO A 1 122 ? -8.354 7.351 2.089 1.00 88.94 122 PRO A O 1
ATOM 978 N N . ILE A 1 123 ? -9.138 9.406 1.563 1.00 90.38 123 ILE A N 1
ATOM 979 C CA . ILE A 1 123 ? -8.273 9.648 0.406 1.00 90.38 123 ILE A CA 1
ATOM 980 C C . ILE A 1 123 ? -7.020 10.407 0.834 1.00 90.38 123 ILE A C 1
ATOM 982 O O . ILE A 1 123 ? -7.125 11.581 1.180 1.00 90.38 123 ILE A O 1
ATOM 986 N N . LEU A 1 124 ? -5.840 9.778 0.775 1.00 91.06 124 LEU A N 1
ATOM 987 C CA . LEU A 1 124 ? -4.584 10.389 1.228 1.00 91.06 124 LEU A CA 1
ATOM 988 C C . LEU A 1 124 ? -3.590 10.606 0.075 1.00 91.06 124 LEU A C 1
ATOM 990 O O . LEU A 1 124 ? -3.710 10.046 -1.015 1.00 91.06 124 LEU A O 1
ATOM 994 N N . HIS A 1 125 ? -2.581 11.444 0.300 1.00 89.75 125 HIS A N 1
ATOM 995 C CA . HIS A 1 125 ? -1.462 11.623 -0.624 1.00 89.75 125 HIS A CA 1
ATOM 996 C C . HIS A 1 125 ? -0.206 12.076 0.126 1.00 89.75 125 HIS A C 1
ATOM 998 O O . HIS A 1 125 ? -0.285 12.594 1.238 1.00 89.75 125 HIS A O 1
ATOM 1004 N N . GLY A 1 126 ? 0.960 11.877 -0.492 1.00 87.19 126 GLY A N 1
ATOM 1005 C CA . GLY A 1 126 ? 2.195 12.502 -0.019 1.00 87.19 126 GLY A CA 1
ATOM 1006 C C . GLY A 1 126 ? 2.182 14.011 -0.271 1.00 87.19 126 GLY A C 1
ATOM 1007 O O . GLY A 1 126 ? 1.472 14.477 -1.163 1.00 87.19 126 GLY A O 1
ATOM 1008 N N . ASP A 1 127 ? 2.958 14.780 0.483 1.00 88.75 127 ASP A N 1
ATOM 1009 C CA . ASP A 1 127 ? 2.960 16.241 0.379 1.00 88.75 127 ASP A CA 1
ATOM 1010 C C . ASP A 1 127 ? 4.315 16.856 0.767 1.00 88.75 127 ASP A C 1
ATOM 1012 O O . ASP A 1 127 ? 5.192 16.199 1.332 1.00 88.75 127 ASP A O 1
ATOM 1016 N N . ALA A 1 128 ? 4.499 18.136 0.451 1.00 88.75 128 ALA A N 1
ATOM 1017 C CA . ALA A 1 128 ? 5.577 18.954 0.978 1.00 88.75 128 ALA A CA 1
ATOM 1018 C C . ALA A 1 128 ? 5.177 19.481 2.364 1.00 88.75 128 ALA A C 1
ATOM 1020 O O . ALA A 1 128 ? 4.478 20.486 2.496 1.00 88.75 128 ALA A O 1
ATOM 1021 N N . CYS A 1 129 ? 5.632 18.802 3.412 1.00 86.62 129 CYS A N 1
ATOM 1022 C CA . CYS A 1 129 ? 5.247 19.108 4.782 1.00 86.62 129 CYS A CA 1
ATOM 1023 C C . CYS A 1 129 ? 6.296 19.993 5.468 1.00 86.62 129 CYS A C 1
ATOM 1025 O O . CYS A 1 129 ? 7.499 19.720 5.365 1.00 86.62 129 CYS A O 1
ATOM 1027 N N . PRO A 1 130 ? 5.882 21.036 6.209 1.00 85.62 130 PRO A N 1
ATOM 1028 C CA . PRO A 1 130 ? 6.788 21.701 7.127 1.00 85.62 130 PRO A CA 1
ATOM 1029 C C . PRO A 1 130 ? 7.205 20.715 8.223 1.00 85.62 130 PRO A C 1
ATOM 1031 O O . PRO A 1 130 ? 6.392 19.930 8.704 1.00 85.62 130 PRO A O 1
ATOM 1034 N N . TYR A 1 131 ? 8.461 20.778 8.644 1.00 83.44 131 TYR A N 1
ATOM 1035 C CA . TYR A 1 131 ? 8.940 20.031 9.801 1.00 83.44 131 TYR A CA 1
ATOM 1036 C C . TYR A 1 131 ? 9.773 20.931 10.707 1.00 83.44 131 TYR A C 1
ATOM 1038 O O . TYR A 1 131 ? 10.438 21.862 10.247 1.00 83.44 131 TYR A O 1
ATOM 1046 N N . GLY A 1 132 ? 9.718 20.636 12.001 1.00 78.88 132 GLY A N 1
ATOM 1047 C CA . GLY A 1 132 ? 10.525 21.254 13.041 1.00 78.88 132 GLY A CA 1
ATOM 1048 C C . GLY A 1 132 ? 11.197 20.161 13.860 1.00 78.88 132 GLY A C 1
ATOM 1049 O O . GLY A 1 132 ? 10.583 19.128 14.113 1.00 78.88 132 GLY A O 1
ATOM 1050 N N . ASP A 1 133 ? 12.449 20.357 14.263 1.00 77.44 133 ASP A N 1
ATOM 1051 C CA . ASP A 1 133 ? 13.108 19.446 15.198 1.00 77.44 133 ASP A CA 1
ATOM 1052 C C . ASP A 1 133 ? 13.261 20.050 16.599 1.00 77.44 133 ASP A C 1
ATOM 1054 O O . ASP A 1 133 ? 13.149 21.260 16.809 1.00 77.44 133 ASP A O 1
ATOM 1058 N N . ALA A 1 134 ? 13.583 19.197 17.575 1.00 74.44 134 ALA A N 1
ATOM 1059 C CA . ALA A 1 134 ? 13.795 19.602 18.967 1.00 74.44 134 ALA A CA 1
ATOM 1060 C C . ALA A 1 134 ? 14.962 20.596 19.161 1.00 74.44 134 ALA A C 1
ATOM 1062 O O . ALA A 1 134 ? 15.138 21.145 20.247 1.00 74.44 134 ALA A O 1
ATOM 1063 N N . ARG A 1 135 ? 15.780 20.834 18.124 1.00 80.38 135 ARG A N 1
ATOM 1064 C CA . ARG A 1 135 ? 16.882 21.809 18.119 1.00 80.38 135 ARG A CA 1
ATOM 1065 C C . ARG A 1 135 ? 16.463 23.149 17.503 1.00 80.38 135 ARG A C 1
ATOM 1067 O O . ARG A 1 135 ? 17.311 24.024 17.337 1.00 80.38 135 ARG A O 1
ATOM 1074 N N . GLY A 1 136 ? 15.181 23.318 17.170 1.00 79.38 136 GLY A N 1
ATOM 1075 C CA . GLY A 1 136 ? 14.619 24.535 16.589 1.00 79.38 136 GLY A CA 1
ATOM 1076 C C . GLY A 1 136 ? 14.925 24.716 15.101 1.00 79.38 136 GLY A C 1
ATOM 1077 O O . GLY A 1 136 ? 14.789 25.827 14.587 1.00 79.38 136 GLY A O 1
ATOM 1078 N N . ARG A 1 137 ? 15.363 23.662 14.396 1.00 79.38 137 ARG A N 1
ATOM 1079 C CA . ARG A 1 137 ? 15.507 23.703 12.936 1.00 79.38 137 ARG A CA 1
ATOM 1080 C C . ARG A 1 137 ? 14.137 23.513 12.311 1.00 79.38 137 ARG A C 1
ATOM 1082 O O . ARG A 1 137 ? 13.514 22.482 12.526 1.00 79.38 137 ARG A O 1
ATOM 1089 N N . ASN A 1 138 ? 13.726 24.479 11.500 1.00 86.81 138 ASN A N 1
ATOM 1090 C CA . ASN A 1 138 ? 12.506 24.406 10.708 1.00 86.81 138 ASN A CA 1
ATOM 1091 C C . ASN A 1 138 ? 12.868 24.237 9.230 1.00 86.81 138 ASN A C 1
ATOM 1093 O O . ASN A 1 138 ? 13.809 24.871 8.746 1.00 86.81 138 ASN A O 1
ATOM 1097 N N . GLY A 1 139 ? 12.118 23.408 8.515 1.00 87.62 139 GLY A N 1
ATOM 1098 C CA . GLY A 1 139 ? 12.313 23.147 7.094 1.00 87.62 139 GLY A CA 1
ATOM 1099 C C . GLY A 1 139 ? 11.035 22.666 6.422 1.00 87.62 139 GLY A C 1
ATOM 1100 O O . GLY A 1 139 ? 9.970 22.629 7.034 1.00 87.62 139 GLY A O 1
ATOM 1101 N N . VAL A 1 140 ? 11.156 22.307 5.148 1.00 87.38 140 VAL A N 1
ATOM 1102 C CA . VAL A 1 140 ? 10.109 21.623 4.383 1.00 87.38 140 VAL A CA 1
ATOM 1103 C C . VAL A 1 140 ? 10.713 20.326 3.864 1.00 87.38 140 VAL A C 1
ATOM 1105 O O . VAL A 1 140 ? 11.803 20.342 3.292 1.00 87.38 140 VAL A O 1
ATOM 1108 N N . GLY A 1 141 ? 10.035 19.213 4.115 1.00 86.19 141 GLY A N 1
ATOM 1109 C CA . GLY A 1 141 ? 10.415 17.880 3.664 1.00 86.19 141 GLY A CA 1
ATOM 1110 C C . GLY A 1 141 ? 9.349 17.308 2.742 1.00 86.19 141 GLY A C 1
ATOM 1111 O O . GLY A 1 141 ? 8.198 17.737 2.772 1.00 86.19 141 GLY A O 1
ATOM 1112 N N . ILE A 1 142 ? 9.731 16.340 1.915 1.00 86.00 142 ILE A N 1
ATOM 1113 C CA . ILE A 1 142 ? 8.768 15.579 1.120 1.00 86.00 142 ILE A CA 1
ATOM 1114 C C . ILE A 1 142 ? 8.330 14.377 1.947 1.00 86.00 142 ILE A C 1
ATOM 1116 O O . ILE A 1 142 ? 9.121 13.464 2.181 1.00 86.00 142 ILE A O 1
ATOM 1120 N N . LEU A 1 143 ? 7.070 14.376 2.369 1.00 87.75 143 LEU A N 1
ATOM 1121 C CA . LEU A 1 143 ? 6.411 13.198 2.905 1.00 87.75 143 LEU A CA 1
ATOM 1122 C C . LEU A 1 143 ? 5.920 12.373 1.720 1.00 87.75 143 LEU A C 1
ATOM 1124 O O . LEU A 1 143 ? 4.908 12.693 1.100 1.00 87.75 143 LEU A O 1
ATOM 1128 N N . SER A 1 144 ? 6.679 11.344 1.347 1.00 89.38 144 SER A N 1
ATOM 1129 C CA . SER A 1 144 ? 6.285 10.478 0.238 1.00 89.38 144 SER A CA 1
ATOM 1130 C C . SER A 1 144 ? 5.048 9.653 0.606 1.00 89.38 144 SER A C 1
ATOM 1132 O O . SER A 1 144 ? 4.793 9.375 1.776 1.00 89.38 144 SER A O 1
ATOM 1134 N N . GLY A 1 145 ? 4.287 9.219 -0.399 1.00 90.00 145 GLY A N 1
ATOM 1135 C CA . GLY A 1 145 ? 3.157 8.325 -0.149 1.00 90.00 145 GLY A CA 1
ATOM 1136 C C . GLY A 1 145 ? 3.577 6.949 0.387 1.00 90.00 145 GLY A C 1
ATOM 1137 O O . GLY A 1 145 ? 2.786 6.331 1.086 1.00 90.00 145 GLY A O 1
ATOM 1138 N N . ASP A 1 146 ? 4.799 6.494 0.087 1.00 90.38 146 ASP A N 1
ATOM 1139 C CA . ASP A 1 146 ? 5.342 5.231 0.606 1.00 90.38 146 ASP A CA 1
ATOM 1140 C C . ASP A 1 146 ? 5.635 5.382 2.118 1.00 90.38 146 ASP A C 1
ATOM 1142 O O . ASP A 1 146 ? 5.176 4.576 2.921 1.00 90.38 146 ASP A O 1
ATOM 1146 N N . THR A 1 147 ? 6.268 6.496 2.516 1.00 90.38 147 THR A N 1
ATOM 1147 C CA . THR A 1 147 ? 6.522 6.870 3.924 1.00 90.38 147 THR A CA 1
ATOM 1148 C C . THR A 1 147 ? 5.234 7.068 4.721 1.00 90.38 147 THR A C 1
ATOM 1150 O O . THR A 1 147 ? 5.170 6.712 5.892 1.00 90.38 147 THR A O 1
ATOM 1153 N N . LEU A 1 148 ? 4.198 7.648 4.109 1.00 92.38 148 LEU A N 1
ATOM 1154 C CA . LEU A 1 148 ? 2.908 7.827 4.771 1.00 92.38 148 LEU A CA 1
ATOM 1155 C C . LEU A 1 148 ? 2.258 6.476 5.102 1.00 92.38 148 LEU A C 1
ATOM 1157 O O . LEU A 1 148 ? 1.768 6.298 6.211 1.00 92.38 148 LEU A O 1
ATOM 1161 N N . VAL A 1 149 ? 2.270 5.528 4.159 1.00 94.69 149 VAL A N 1
ATOM 1162 C CA . VAL A 1 149 ? 1.704 4.188 4.380 1.00 94.69 149 VAL A CA 1
ATOM 1163 C C . VAL A 1 149 ? 2.513 3.408 5.411 1.00 94.69 149 VAL A C 1
ATOM 1165 O O . VAL A 1 149 ? 1.916 2.802 6.295 1.00 94.69 149 VAL A O 1
ATOM 1168 N N . GLU A 1 150 ? 3.843 3.484 5.352 1.00 93.88 150 GLU A N 1
ATOM 1169 C CA . GLU A 1 150 ? 4.725 2.936 6.387 1.00 93.88 150 GLU A CA 1
ATOM 1170 C C . GLU A 1 150 ? 4.365 3.478 7.773 1.00 93.88 150 GLU A C 1
ATOM 1172 O O . GLU A 1 150 ? 4.136 2.705 8.702 1.00 93.88 150 GLU A O 1
ATOM 1177 N N . ALA A 1 151 ? 4.266 4.801 7.912 1.00 92.12 151 ALA A N 1
ATOM 1178 C CA . ALA A 1 151 ? 3.976 5.438 9.188 1.00 92.12 151 ALA A CA 1
ATOM 1179 C C . ALA A 1 151 ? 2.595 5.036 9.729 1.00 92.12 151 ALA A C 1
ATOM 1181 O O . ALA A 1 151 ? 2.490 4.706 10.906 1.00 92.12 151 ALA A O 1
ATOM 1182 N N . ILE A 1 152 ? 1.560 5.005 8.880 1.00 93.44 152 ILE A N 1
ATOM 1183 C CA . ILE A 1 152 ? 0.209 4.571 9.272 1.00 93.44 152 ILE A CA 1
ATOM 1184 C C . ILE A 1 152 ? 0.226 3.111 9.725 1.00 93.44 152 ILE A C 1
ATOM 1186 O O . ILE A 1 152 ? -0.256 2.815 10.811 1.00 93.44 152 ILE A O 1
ATOM 1190 N N . ALA A 1 153 ? 0.788 2.207 8.921 1.00 93.75 153 ALA A N 1
ATOM 1191 C CA . ALA A 1 153 ? 0.744 0.777 9.208 1.00 93.75 153 ALA A CA 1
ATOM 1192 C C . ALA A 1 153 ? 1.564 0.395 10.448 1.00 93.75 153 ALA A C 1
ATOM 1194 O O . ALA A 1 153 ? 1.150 -0.460 11.222 1.00 93.75 153 ALA A O 1
ATOM 1195 N N . THR A 1 154 ? 2.703 1.053 10.673 1.00 92.06 154 THR A N 1
ATOM 1196 C CA . THR A 1 154 ? 3.576 0.776 11.827 1.00 92.06 154 THR A CA 1
ATOM 1197 C C . THR A 1 154 ? 3.094 1.394 13.140 1.00 92.06 154 THR A C 1
ATOM 1199 O O . THR A 1 154 ? 3.544 0.957 14.199 1.00 92.06 154 THR A O 1
ATOM 1202 N N . HIS A 1 155 ? 2.206 2.394 13.080 1.00 90.88 155 HIS A N 1
ATOM 1203 C CA . HIS A 1 155 ? 1.611 3.065 14.244 1.00 90.88 155 HIS A CA 1
ATOM 1204 C C . HIS A 1 155 ? 0.124 2.732 14.421 1.00 90.88 155 HIS A C 1
ATOM 1206 O O . HIS A 1 155 ? -0.551 3.359 15.236 1.00 90.88 155 HIS A O 1
ATOM 1212 N N . TRP A 1 156 ? -0.399 1.767 13.663 1.00 89.69 156 TRP A N 1
ATOM 1213 C CA . TRP A 1 156 ? -1.763 1.292 13.836 1.00 89.69 156 TRP A CA 1
ATOM 1214 C C . TRP A 1 156 ? -1.852 0.515 15.155 1.00 89.69 156 TRP A C 1
ATOM 1216 O O . TRP A 1 156 ? -1.311 -0.583 15.262 1.00 89.69 156 TRP A O 1
ATOM 1226 N N . ASN A 1 157 ? -2.457 1.114 16.183 1.00 74.31 157 ASN A N 1
ATOM 1227 C CA . ASN A 1 157 ? -2.580 0.489 17.498 1.00 74.31 157 ASN A CA 1
ATOM 1228 C C . ASN A 1 157 ? -3.700 -0.563 17.479 1.00 74.31 157 ASN A C 1
ATOM 1230 O O . ASN A 1 157 ? -4.857 -0.228 17.242 1.00 74.31 157 ASN A O 1
ATOM 1234 N N . GLU A 1 158 ? -3.347 -1.825 17.722 1.00 65.31 158 GLU A N 1
ATOM 1235 C CA . GLU A 1 158 ? -4.291 -2.951 17.732 1.00 65.31 158 GLU A CA 1
ATOM 1236 C C . GLU A 1 158 ? -4.977 -3.142 19.096 1.00 65.31 158 GLU A C 1
ATOM 1238 O O . GLU A 1 158 ? -6.034 -3.757 19.159 1.00 65.31 158 GLU A O 1
ATOM 1243 N N . GLU A 1 159 ? -4.416 -2.620 20.196 1.00 60.31 159 GLU A N 1
ATOM 1244 C CA . GLU A 1 159 ? -4.916 -2.927 21.549 1.00 60.31 159 GLU A CA 1
ATOM 1245 C C . GLU A 1 159 ? -6.211 -2.181 21.917 1.00 60.31 159 GLU A C 1
ATOM 1247 O O . GLU A 1 159 ? -6.962 -2.638 22.781 1.00 60.31 159 GLU A O 1
ATOM 1252 N N . GLU A 1 160 ? -6.495 -1.053 21.263 1.00 61.38 160 GLU A N 1
ATOM 1253 C CA . GLU A 1 160 ? -7.662 -0.208 21.561 1.00 61.38 160 GLU A CA 1
ATOM 1254 C C . GLU A 1 160 ? -8.782 -0.332 20.521 1.00 61.38 160 GLU A C 1
ATOM 1256 O O . GLU A 1 160 ? -9.917 0.079 20.775 1.00 61.38 160 GLU A O 1
ATOM 1261 N N . GLU A 1 161 ? -8.497 -0.948 19.374 1.00 66.06 161 GLU A N 1
ATOM 1262 C CA . GLU A 1 161 ? -9.335 -0.842 18.187 1.00 66.06 161 GLU A CA 1
ATOM 1263 C C . GLU A 1 161 ? -9.915 -2.174 17.733 1.00 66.06 161 GLU A C 1
ATOM 1265 O O . GLU A 1 161 ? -9.290 -3.227 17.792 1.00 66.06 161 GLU A O 1
ATOM 1270 N N . LYS A 1 162 ? -11.131 -2.112 17.187 1.00 71.56 162 LYS A N 1
ATOM 1271 C CA . LYS A 1 162 ? -11.787 -3.278 16.575 1.00 71.56 162 LYS A CA 1
ATOM 1272 C C . LYS A 1 162 ? -11.239 -3.613 15.187 1.00 71.56 162 LYS A C 1
ATOM 1274 O O . LYS A 1 162 ? -11.694 -4.581 14.584 1.00 71.56 162 LYS A O 1
ATOM 1279 N N . THR A 1 163 ? -10.320 -2.799 14.666 1.00 78.44 163 THR A N 1
ATOM 1280 C CA . THR A 1 163 ? -9.812 -2.899 13.296 1.00 78.44 163 THR A CA 1
ATOM 1281 C C . THR A 1 163 ? -8.328 -3.253 13.281 1.00 78.44 163 THR A C 1
ATOM 1283 O O . THR A 1 163 ? -7.517 -2.516 13.847 1.00 78.44 163 THR A O 1
ATOM 1286 N N . ARG A 1 164 ? -7.955 -4.309 12.560 1.00 86.62 164 ARG A N 1
ATOM 1287 C CA . ARG A 1 164 ? -6.567 -4.764 12.400 1.00 86.62 164 ARG A CA 1
ATOM 1288 C C . ARG A 1 164 ? -6.143 -4.667 10.943 1.00 86.62 164 ARG A C 1
ATOM 1290 O O . ARG A 1 164 ? -6.905 -5.053 10.066 1.00 86.62 164 ARG A O 1
ATOM 1297 N N . ILE A 1 165 ? -4.914 -4.239 10.657 1.00 90.88 165 ILE A N 1
ATOM 1298 C CA . ILE A 1 165 ? -4.398 -4.287 9.282 1.00 90.88 165 ILE A CA 1
ATOM 1299 C C . ILE A 1 165 ? -4.109 -5.741 8.887 1.00 90.88 165 ILE A C 1
ATOM 1301 O O . ILE A 1 165 ? -3.249 -6.404 9.461 1.00 90.88 165 ILE A O 1
ATOM 1305 N N . SER A 1 166 ? -4.835 -6.222 7.881 1.00 90.75 166 SER A N 1
ATOM 1306 C CA . SER A 1 166 ? -4.638 -7.526 7.241 1.00 90.75 166 SER A CA 1
ATOM 1307 C C . SER A 1 166 ? -3.349 -7.567 6.437 1.00 90.75 166 SER A C 1
ATOM 1309 O O . SER A 1 166 ? -2.485 -8.402 6.692 1.00 90.75 166 SER A O 1
ATOM 1311 N N . HIS A 1 167 ? -3.210 -6.637 5.497 1.00 94.00 167 HIS A N 1
ATOM 1312 C CA . HIS A 1 167 ? -2.057 -6.505 4.621 1.00 94.00 167 HIS A CA 1
ATOM 1313 C C . HIS A 1 167 ? -2.044 -5.135 3.940 1.00 94.00 167 HIS A C 1
ATOM 1315 O O . HIS A 1 167 ? -3.020 -4.377 3.943 1.00 94.00 167 HIS A O 1
ATOM 1321 N N . VAL A 1 168 ? -0.908 -4.817 3.329 1.00 96.06 168 VAL A N 1
ATOM 1322 C CA . VAL A 1 168 ? -0.714 -3.609 2.521 1.00 96.06 168 VAL A CA 1
ATOM 1323 C C . VAL A 1 168 ? -0.492 -4.008 1.064 1.00 96.06 168 VAL A C 1
ATOM 1325 O O . VAL A 1 168 ? 0.181 -4.991 0.782 1.00 96.06 168 VAL A O 1
ATOM 1328 N N . VAL A 1 169 ? -1.031 -3.247 0.112 1.00 95.62 169 VAL A N 1
ATOM 1329 C CA . VAL A 1 169 ? -0.877 -3.494 -1.327 1.00 95.62 169 VAL A CA 1
ATOM 1330 C C . VAL A 1 169 ? -0.222 -2.293 -1.997 1.00 95.62 169 VAL A C 1
ATOM 1332 O O . VAL A 1 169 ? -0.809 -1.219 -2.118 1.00 95.62 169 VAL A O 1
ATOM 1335 N N . PHE A 1 170 ? 0.998 -2.470 -2.482 1.00 95.31 170 PHE A N 1
ATOM 1336 C CA . PHE A 1 170 ? 1.710 -1.528 -3.333 1.00 95.31 170 PHE A CA 1
ATOM 1337 C C . PHE A 1 170 ? 1.434 -1.850 -4.801 1.00 95.31 170 PHE A C 1
ATOM 1339 O O . PHE A 1 170 ? 2.028 -2.745 -5.399 1.00 95.31 170 PHE A O 1
ATOM 1346 N N . VAL A 1 171 ? 0.537 -1.074 -5.404 1.00 93.81 171 VAL A N 1
ATOM 1347 C CA . VAL A 1 171 ? 0.185 -1.178 -6.819 1.00 93.81 171 VAL A CA 1
ATOM 1348 C C . VAL A 1 171 ? 1.158 -0.356 -7.659 1.00 93.81 171 VAL A C 1
ATOM 1350 O O . VAL A 1 171 ? 1.170 0.876 -7.615 1.00 93.81 171 VAL A O 1
ATOM 1353 N N . THR A 1 172 ? 1.943 -1.027 -8.486 1.00 91.75 172 THR A N 1
ATOM 1354 C CA . THR A 1 172 ? 3.039 -0.459 -9.279 1.00 91.75 172 THR A CA 1
ATOM 1355 C C . THR A 1 172 ? 2.851 -0.720 -10.781 1.00 91.75 172 THR A C 1
ATOM 1357 O O . THR A 1 172 ? 1.821 -1.239 -11.211 1.00 91.75 172 THR A O 1
ATOM 1360 N N . ASP A 1 173 ? 3.820 -0.312 -11.601 1.00 88.81 173 ASP A N 1
ATOM 1361 C CA . ASP A 1 173 ? 3.887 -0.608 -13.035 1.00 88.81 173 ASP A CA 1
ATOM 1362 C C . ASP A 1 173 ? 4.671 -1.892 -13.368 1.00 88.81 173 ASP A C 1
ATOM 1364 O O . ASP A 1 173 ? 4.752 -2.261 -14.542 1.00 88.81 173 ASP A O 1
ATOM 1368 N N . ILE A 1 174 ? 5.195 -2.595 -12.358 1.00 88.75 174 ILE A N 1
ATOM 1369 C CA . ILE A 1 174 ? 5.879 -3.891 -12.481 1.00 88.75 174 ILE A CA 1
ATOM 1370 C C . ILE A 1 174 ? 5.022 -5.007 -11.873 1.00 88.75 174 ILE A C 1
ATOM 1372 O O . ILE A 1 174 ? 4.233 -4.760 -10.963 1.00 88.75 174 ILE A O 1
ATOM 1376 N N . ASP A 1 175 ? 5.144 -6.220 -12.406 1.00 90.25 175 ASP A N 1
ATOM 1377 C CA . ASP A 1 175 ? 4.422 -7.414 -11.946 1.00 90.25 175 ASP A CA 1
ATOM 1378 C C . ASP A 1 175 ? 5.022 -8.012 -10.685 1.00 90.25 175 ASP A C 1
ATOM 1380 O O . ASP A 1 175 ? 4.283 -8.314 -9.752 1.00 90.25 175 ASP A O 1
ATOM 1384 N N . LYS A 1 176 ? 6.348 -8.108 -10.635 1.00 91.75 176 LYS A N 1
ATOM 1385 C CA . LYS A 1 176 ? 7.103 -8.613 -9.491 1.00 91.75 176 LYS A CA 1
ATOM 1386 C C . LYS A 1 176 ? 8.322 -7.744 -9.227 1.00 91.75 176 LYS A C 1
ATOM 1388 O O . LYS A 1 176 ? 8.755 -6.962 -10.073 1.00 91.75 176 LYS A O 1
ATOM 1393 N N . VAL A 1 177 ? 8.886 -7.894 -8.040 1.00 91.06 177 VAL A N 1
ATOM 1394 C CA . VAL A 1 177 ? 10.265 -7.503 -7.757 1.00 91.06 177 VAL A CA 1
ATOM 1395 C C . VAL A 1 177 ? 11.181 -8.541 -8.396 1.00 91.06 177 VAL A C 1
ATOM 1397 O O . VAL A 1 177 ? 10.874 -9.730 -8.391 1.00 91.06 177 VAL A O 1
ATOM 1400 N N . TYR A 1 178 ? 12.294 -8.089 -8.959 1.00 89.19 178 TYR A N 1
ATOM 1401 C CA . TYR A 1 178 ? 13.282 -8.943 -9.608 1.00 89.19 178 TYR A CA 1
ATOM 1402 C C . TYR A 1 178 ? 14.634 -8.803 -8.905 1.00 89.19 178 TYR A C 1
ATOM 1404 O O . TYR A 1 178 ? 14.893 -7.789 -8.256 1.00 89.19 178 TYR A O 1
ATOM 1412 N N . THR A 1 179 ? 15.512 -9.796 -9.059 1.00 86.31 179 THR A N 1
ATOM 1413 C CA . THR A 1 179 ? 16.887 -9.771 -8.518 1.00 86.31 179 THR A CA 1
ATOM 1414 C C . THR A 1 179 ? 17.738 -8.613 -9.050 1.00 86.31 179 THR A C 1
ATOM 1416 O O . THR A 1 179 ? 18.714 -8.219 -8.419 1.00 86.31 179 THR A O 1
ATOM 1419 N N . SER A 1 180 ? 17.387 -8.092 -10.222 1.00 83.56 180 SER A N 1
ATOM 1420 C CA . SER A 1 180 ? 18.031 -6.990 -10.944 1.00 83.56 180 SER A CA 1
ATOM 1421 C C . SER A 1 180 ? 17.014 -6.384 -11.922 1.00 83.56 180 SER A C 1
ATOM 1423 O O . SER A 1 180 ? 15.940 -6.954 -12.111 1.00 83.56 180 SER A O 1
ATOM 1425 N N . ASP A 1 181 ? 17.297 -5.225 -12.536 1.00 83.06 181 ASP A N 1
ATOM 1426 C CA . ASP A 1 181 ? 16.351 -4.614 -13.487 1.00 83.06 181 ASP A CA 1
ATOM 1427 C C . ASP A 1 181 ? 16.173 -5.496 -14.746 1.00 83.06 181 ASP A C 1
ATOM 1429 O O . ASP A 1 181 ? 17.084 -5.559 -15.582 1.00 83.06 181 ASP A O 1
ATOM 1433 N N . PRO A 1 182 ? 14.985 -6.102 -14.959 1.00 84.81 182 PRO A N 1
ATOM 1434 C CA . PRO A 1 182 ? 14.743 -7.025 -16.069 1.00 84.81 182 PRO A CA 1
ATOM 1435 C C . PRO A 1 182 ? 14.750 -6.342 -17.444 1.00 84.81 182 PRO A C 1
ATOM 1437 O O . PRO A 1 182 ? 14.708 -7.007 -18.479 1.00 84.81 182 PRO A O 1
ATOM 1440 N N . LYS A 1 183 ? 14.773 -5.003 -17.501 1.00 84.25 183 LYS A N 1
ATOM 1441 C CA . LYS A 1 183 ? 14.882 -4.256 -18.765 1.00 84.25 183 LYS A CA 1
ATOM 1442 C C . LYS A 1 183 ? 16.303 -4.234 -19.312 1.00 84.25 183 LYS A C 1
ATOM 1444 O O . LYS A 1 183 ? 16.476 -4.023 -20.514 1.00 84.25 183 LYS A O 1
ATOM 1449 N N . VAL A 1 184 ? 17.300 -4.384 -18.443 1.00 87.12 184 VAL A N 1
ATOM 1450 C CA . VAL A 1 184 ? 18.724 -4.303 -18.800 1.00 87.12 184 VAL A CA 1
ATOM 1451 C C . VAL A 1 184 ? 19.473 -5.599 -18.516 1.00 87.12 184 VAL A C 1
ATOM 1453 O O . VAL A 1 184 ? 20.473 -5.858 -19.182 1.00 87.12 184 VAL A O 1
ATOM 1456 N N . ASP A 1 185 ? 18.977 -6.416 -17.588 1.00 85.44 185 ASP A N 1
ATOM 1457 C CA . ASP A 1 185 ? 19.531 -7.714 -17.235 1.00 85.44 185 ASP A CA 1
ATOM 1458 C C . ASP A 1 185 ? 18.583 -8.841 -17.666 1.00 85.44 185 ASP A C 1
ATOM 1460 O O . ASP A 1 185 ? 17.453 -8.948 -17.196 1.00 85.44 185 ASP A O 1
ATOM 1464 N N . ALA A 1 186 ? 19.050 -9.684 -18.588 1.00 88.31 186 ALA A N 1
ATOM 1465 C CA . ALA A 1 186 ? 18.282 -10.823 -19.086 1.00 88.31 186 ALA A CA 1
ATOM 1466 C C . ALA A 1 186 ? 18.244 -11.999 -18.095 1.00 88.31 186 ALA A C 1
ATOM 1468 O O . ALA A 1 186 ? 17.387 -12.870 -18.240 1.00 88.31 186 ALA A O 1
ATOM 1469 N N . ASP A 1 187 ? 19.149 -12.018 -17.112 1.00 88.25 187 ASP A N 1
ATOM 1470 C CA . ASP A 1 187 ? 19.229 -13.047 -16.074 1.00 88.25 187 ASP A CA 1
ATOM 1471 C C . ASP A 1 187 ? 18.427 -12.664 -14.814 1.00 88.25 187 ASP A C 1
ATOM 1473 O O . ASP A 1 187 ? 18.411 -13.416 -13.836 1.00 88.25 187 ASP A O 1
ATOM 1477 N N . ALA A 1 188 ? 17.730 -11.520 -14.840 1.00 86.50 188 ALA A N 1
ATOM 1478 C CA . ALA A 1 188 ? 16.866 -11.058 -13.763 1.00 86.50 188 ALA A CA 1
ATOM 1479 C C . ALA A 1 188 ? 15.772 -12.088 -13.449 1.00 86.50 188 ALA A C 1
ATOM 1481 O O . ALA A 1 188 ? 14.927 -12.411 -14.290 1.00 86.50 188 ALA A O 1
ATOM 1482 N N . LYS A 1 189 ? 15.758 -12.588 -12.211 1.00 88.56 189 LYS A N 1
ATOM 1483 C CA . LYS A 1 189 ? 14.774 -13.570 -11.747 1.00 88.56 189 LYS A CA 1
ATOM 1484 C C . LYS A 1 189 ? 13.665 -12.879 -10.958 1.00 88.56 189 LYS A C 1
ATOM 1486 O O . LYS A 1 189 ? 13.984 -12.038 -10.116 1.00 88.56 189 LYS A O 1
ATOM 1491 N N . PRO A 1 190 ? 12.387 -13.215 -11.201 1.00 90.81 190 PRO A N 1
ATOM 1492 C CA . PRO A 1 190 ? 11.295 -12.716 -10.380 1.00 90.81 190 PRO A CA 1
ATOM 1493 C C . PRO A 1 190 ? 11.383 -13.293 -8.965 1.00 90.81 190 PRO A C 1
ATOM 1495 O O . PRO A 1 190 ? 11.769 -14.446 -8.779 1.00 90.81 190 PRO A O 1
ATOM 1498 N N . LEU A 1 191 ? 10.996 -12.488 -7.982 1.00 90.38 191 LEU A N 1
ATOM 1499 C CA . LEU A 1 191 ? 10.905 -12.867 -6.579 1.00 90.38 191 LEU A CA 1
ATOM 1500 C C . LEU A 1 191 ? 9.432 -12.987 -6.200 1.00 90.38 191 LEU A C 1
ATOM 1502 O O . LEU A 1 191 ? 8.699 -11.998 -6.228 1.00 90.38 191 LEU A O 1
ATOM 1506 N N . ASP A 1 192 ? 8.987 -14.187 -5.847 1.00 92.38 192 ASP A N 1
ATOM 1507 C CA . ASP A 1 192 ? 7.610 -14.409 -5.390 1.00 92.38 192 ASP A CA 1
ATOM 1508 C C . ASP A 1 192 ? 7.433 -13.975 -3.933 1.00 92.38 192 ASP A C 1
ATOM 1510 O O . ASP A 1 192 ? 6.412 -13.391 -3.566 1.00 92.38 192 ASP A O 1
ATOM 1514 N N . VAL A 1 193 ? 8.456 -14.214 -3.114 1.00 92.75 193 VAL A N 1
ATOM 1515 C CA . VAL A 1 193 ? 8.473 -13.886 -1.692 1.00 92.75 193 VAL A CA 1
ATOM 1516 C C . VAL A 1 193 ? 9.795 -13.212 -1.343 1.00 92.75 193 VAL A C 1
ATOM 1518 O O . VAL A 1 193 ? 10.857 -13.604 -1.824 1.00 92.75 193 VAL A O 1
ATOM 1521 N N . ILE A 1 194 ? 9.711 -12.188 -0.503 1.00 92.31 194 ILE A N 1
ATOM 1522 C CA . ILE A 1 194 ? 10.840 -11.535 0.150 1.00 92.31 194 ILE A CA 1
ATOM 1523 C C . ILE A 1 194 ? 10.590 -11.652 1.651 1.00 92.31 194 ILE A C 1
ATOM 1525 O O . ILE A 1 194 ? 9.593 -11.132 2.157 1.00 92.31 194 ILE A O 1
ATOM 1529 N N . GLU A 1 195 ? 11.467 -12.354 2.358 1.00 93.38 195 GLU A N 1
ATOM 1530 C CA . GLU A 1 195 ? 11.338 -12.541 3.800 1.00 93.38 195 GLU A CA 1
ATOM 1531 C C . GLU A 1 195 ? 12.198 -11.509 4.523 1.00 93.38 195 GLU A C 1
ATOM 1533 O O . GLU A 1 195 ? 13.265 -11.130 4.048 1.00 93.38 195 GLU A O 1
ATOM 1538 N N . ILE A 1 196 ? 11.697 -10.998 5.640 1.00 91.19 196 ILE A N 1
ATOM 1539 C CA . ILE A 1 196 ? 12.369 -9.983 6.447 1.00 91.19 196 ILE A CA 1
ATOM 1540 C C . ILE A 1 196 ? 12.707 -10.599 7.792 1.00 91.19 196 ILE A C 1
ATOM 1542 O O . ILE A 1 196 ? 11.817 -11.130 8.461 1.00 91.19 196 ILE A O 1
ATOM 1546 N N . ASP A 1 197 ? 13.969 -10.516 8.194 1.00 86.75 197 ASP A N 1
ATOM 1547 C CA . ASP A 1 197 ? 14.373 -10.922 9.534 1.00 86.75 197 ASP A CA 1
ATOM 1548 C C . ASP A 1 197 ? 13.786 -9.957 10.575 1.00 86.75 197 ASP A C 1
ATOM 1550 O O . ASP A 1 197 ? 13.898 -8.736 10.456 1.00 86.75 197 ASP A O 1
ATOM 1554 N N . GLY A 1 198 ? 13.124 -10.495 11.599 1.00 80.94 198 GLY A N 1
ATOM 1555 C CA . GLY A 1 198 ? 12.455 -9.681 12.614 1.00 80.94 198 GLY A CA 1
ATOM 1556 C C . GLY A 1 198 ? 13.402 -8.992 13.600 1.00 80.94 198 GLY A C 1
ATOM 1557 O O . GLY A 1 198 ? 13.003 -8.003 14.217 1.00 80.94 198 GLY A O 1
ATOM 1558 N N . GLU A 1 199 ? 14.630 -9.494 13.770 1.00 78.81 199 GLU A N 1
ATOM 1559 C CA . GLU A 1 199 ? 15.608 -8.939 14.710 1.00 78.81 199 GLU A CA 1
ATOM 1560 C C . GLU A 1 199 ? 16.475 -7.858 14.057 1.00 78.81 199 GLU A C 1
ATOM 1562 O O . GLU A 1 199 ? 16.708 -6.810 14.667 1.00 78.81 199 GLU A O 1
ATOM 1567 N N . SER A 1 200 ? 16.939 -8.087 12.827 1.00 77.00 200 SER A N 1
ATOM 1568 C CA . SER A 1 200 ? 17.794 -7.152 12.094 1.00 77.00 200 SER A CA 1
ATOM 1569 C C . SER A 1 200 ? 17.031 -6.243 11.128 1.00 77.00 200 SER A C 1
ATOM 1571 O O . SER A 1 200 ? 17.497 -5.140 10.840 1.00 77.00 200 SER A O 1
ATOM 1573 N N . GLY A 1 201 ? 15.846 -6.656 10.663 1.00 73.81 201 GLY A N 1
ATOM 1574 C CA . GLY A 1 201 ? 15.113 -5.983 9.586 1.00 73.81 201 GLY A CA 1
ATOM 1575 C C . GLY A 1 201 ? 15.710 -6.231 8.198 1.00 73.81 201 GLY A C 1
ATOM 1576 O O . GLY A 1 201 ? 15.309 -5.566 7.238 1.00 73.81 2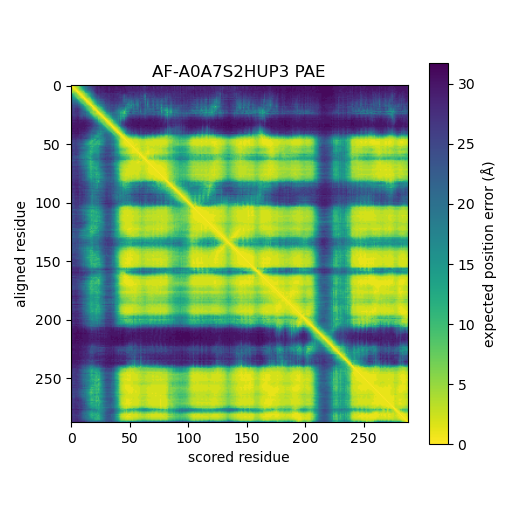01 GLY A O 1
ATOM 1577 N N . ASP A 1 202 ? 16.673 -7.150 8.087 1.00 76.31 202 ASP A N 1
ATOM 1578 C CA . ASP A 1 202 ? 17.355 -7.445 6.831 1.00 76.31 202 ASP A CA 1
ATOM 1579 C C . ASP A 1 202 ? 16.477 -8.246 5.877 1.00 76.31 202 ASP A C 1
ATOM 1581 O O . ASP A 1 202 ? 15.597 -9.011 6.277 1.00 76.31 202 ASP A O 1
ATOM 1585 N N . ILE A 1 203 ? 16.752 -8.072 4.585 1.00 79.19 203 ILE A N 1
ATOM 1586 C CA . ILE A 1 203 ? 16.069 -8.801 3.530 1.00 79.19 203 ILE A CA 1
ATOM 1587 C C . ILE A 1 203 ? 16.752 -10.159 3.348 1.00 79.19 203 ILE A C 1
ATOM 1589 O O . ILE A 1 203 ? 17.913 -10.248 2.941 1.00 79.19 203 ILE A O 1
ATOM 1593 N N . VAL A 1 204 ? 15.985 -11.217 3.582 1.00 78.25 204 VAL A N 1
ATOM 1594 C CA . VAL A 1 204 ? 16.341 -12.605 3.307 1.00 78.25 204 VAL A CA 1
ATOM 1595 C C . VAL A 1 204 ? 15.649 -13.017 2.009 1.00 78.25 204 VAL A C 1
ATOM 1597 O O . VAL A 1 204 ? 14.428 -13.182 1.943 1.00 78.25 204 VAL A O 1
ATOM 1600 N N . VAL A 1 205 ? 16.432 -13.160 0.938 1.00 72.75 205 VAL A N 1
ATOM 1601 C CA . VAL A 1 205 ? 15.927 -13.675 -0.341 1.00 72.75 205 VAL A CA 1
ATOM 1602 C C . VAL A 1 205 ? 16.336 -15.133 -0.481 1.00 72.75 205 VAL A C 1
ATOM 1604 O O . VAL A 1 205 ? 17.490 -15.436 -0.784 1.00 72.75 205 VAL A O 1
ATOM 1607 N N . ASN A 1 206 ? 15.373 -16.040 -0.323 1.00 62.91 206 ASN A N 1
ATOM 1608 C CA . ASN A 1 206 ? 15.550 -17.431 -0.720 1.00 62.91 206 ASN A CA 1
ATOM 1609 C C . ASN A 1 206 ? 15.431 -17.528 -2.244 1.00 62.91 206 ASN A C 1
ATOM 1611 O O . ASN A 1 206 ? 14.344 -17.623 -2.809 1.00 62.91 206 ASN A O 1
ATOM 1615 N N . LEU A 1 207 ? 16.571 -17.458 -2.929 1.00 60.66 207 LEU A N 1
ATOM 1616 C CA . LEU A 1 207 ? 16.641 -17.838 -4.333 1.00 60.66 207 LEU A CA 1
ATOM 1617 C C . LEU A 1 207 ? 16.615 -19.361 -4.387 1.00 60.66 207 LEU A C 1
ATOM 1619 O O . LEU A 1 207 ? 17.633 -19.997 -4.115 1.00 60.66 207 LEU A O 1
ATOM 1623 N N . ASP A 1 208 ? 15.465 -19.942 -4.731 1.00 50.88 208 ASP A N 1
ATOM 1624 C CA . ASP A 1 208 ? 15.354 -21.386 -4.923 1.00 50.88 208 ASP A CA 1
ATOM 1625 C C . ASP A 1 208 ? 16.508 -21.889 -5.806 1.00 50.88 208 ASP A C 1
ATOM 1627 O O . ASP A 1 208 ? 16.689 -21.492 -6.968 1.00 50.88 208 ASP A O 1
ATOM 1631 N N . LYS A 1 209 ? 17.317 -22.783 -5.225 1.00 41.72 209 LYS A N 1
ATOM 1632 C CA . LYS A 1 209 ? 18.236 -23.652 -5.956 1.00 41.72 209 LYS A CA 1
ATOM 1633 C C . LYS A 1 209 ? 17.354 -24.492 -6.874 1.00 41.72 209 LYS A C 1
ATOM 1635 O O . LYS A 1 209 ? 16.705 -25.418 -6.404 1.00 41.72 209 LYS A O 1
ATOM 1640 N N . ASN A 1 210 ? 17.300 -24.160 -8.165 1.00 35.22 210 ASN A N 1
ATOM 1641 C CA . ASN A 1 210 ? 16.637 -25.000 -9.164 1.00 35.22 210 ASN A CA 1
ATOM 1642 C C . ASN A 1 210 ? 17.063 -26.464 -8.955 1.00 35.22 210 ASN A C 1
ATOM 1644 O O . ASN A 1 210 ? 18.232 -26.806 -9.157 1.00 35.22 210 ASN A O 1
ATOM 1648 N N . GLU A 1 211 ? 16.115 -27.314 -8.559 1.00 40.38 211 GLU A N 1
ATOM 1649 C CA . GLU A 1 211 ? 16.267 -28.764 -8.483 1.00 40.38 211 GLU A CA 1
ATOM 1650 C C . GLU A 1 211 ? 16.431 -29.359 -9.891 1.00 40.38 211 GLU A C 1
ATOM 1652 O O . GLU A 1 211 ? 15.534 -30.019 -10.389 1.00 40.38 211 GLU A O 1
ATOM 1657 N N . GLU A 1 212 ? 17.576 -29.166 -10.547 1.00 39.50 212 GLU A N 1
ATOM 1658 C CA . GLU A 1 212 ? 18.037 -30.038 -11.636 1.00 39.50 212 GLU A CA 1
ATOM 1659 C C . GLU A 1 212 ? 19.573 -30.093 -11.665 1.00 39.50 212 GLU A C 1
ATOM 1661 O O . GLU A 1 212 ? 20.234 -29.518 -12.527 1.00 39.50 212 GLU A O 1
ATOM 1666 N N . ASN A 1 213 ? 20.166 -30.827 -10.720 1.00 34.47 213 ASN A N 1
ATOM 1667 C CA . ASN A 1 213 ? 21.206 -31.798 -11.068 1.00 34.47 213 ASN A CA 1
ATOM 1668 C C . ASN A 1 213 ? 21.479 -32.757 -9.907 1.00 34.47 213 ASN A C 1
ATOM 1670 O O . ASN A 1 213 ? 22.103 -32.427 -8.904 1.00 34.47 213 ASN A O 1
ATOM 1674 N N . SER A 1 214 ? 21.053 -34.000 -10.096 1.00 42.06 214 SER A N 1
ATOM 1675 C CA . SER A 1 214 ? 21.549 -35.159 -9.367 1.00 42.06 214 SER A CA 1
ATOM 1676 C C . SER A 1 214 ? 23.074 -35.260 -9.492 1.00 42.06 214 SER A C 1
ATOM 1678 O O . SER A 1 214 ? 23.592 -35.554 -10.570 1.00 42.06 214 SER A O 1
ATOM 1680 N N . GLY A 1 215 ? 23.784 -35.073 -8.382 1.00 33.41 215 GLY A N 1
ATOM 1681 C CA . GLY A 1 215 ? 25.218 -35.326 -8.271 1.00 33.41 215 GLY A CA 1
ATOM 1682 C C . GLY A 1 215 ? 25.697 -35.056 -6.851 1.00 33.41 215 GLY A C 1
ATOM 1683 O O . GLY A 1 215 ? 25.890 -33.908 -6.484 1.00 33.41 215 GLY A O 1
ATOM 1684 N N . GLY A 1 216 ? 25.825 -36.117 -6.053 1.00 39.38 216 GLY A N 1
ATOM 1685 C CA . GLY A 1 216 ? 26.132 -36.036 -4.628 1.00 39.38 216 GLY A CA 1
ATOM 1686 C C . GLY A 1 216 ? 27.467 -35.374 -4.280 1.00 39.38 216 GLY A C 1
ATOM 1687 O O . GLY A 1 216 ? 28.448 -35.476 -5.016 1.00 39.38 216 GLY A O 1
ATOM 1688 N N . GLY A 1 217 ? 27.475 -34.777 -3.094 1.00 33.47 217 GLY A N 1
ATOM 1689 C CA . GLY A 1 217 ? 28.636 -34.294 -2.362 1.00 33.47 217 GLY A CA 1
ATOM 1690 C C . GLY A 1 217 ? 28.140 -33.709 -1.045 1.00 33.47 217 GLY A C 1
ATOM 1691 O O . GLY A 1 217 ? 27.382 -32.746 -1.070 1.00 33.47 217 GLY A O 1
ATOM 1692 N N . ASP A 1 218 ? 28.492 -34.353 0.066 1.00 44.62 218 ASP A N 1
ATOM 1693 C CA . ASP A 1 218 ? 28.348 -33.794 1.409 1.00 44.62 218 ASP A CA 1
ATOM 1694 C C . ASP A 1 218 ? 29.203 -32.524 1.480 1.00 44.62 218 ASP A C 1
ATOM 1696 O O . ASP A 1 218 ? 30.407 -32.636 1.280 1.00 44.62 218 ASP A O 1
ATOM 1700 N N . ASP A 1 219 ? 28.593 -31.366 1.728 1.00 39.44 219 ASP A N 1
ATOM 1701 C CA . ASP A 1 219 ? 29.215 -30.190 2.347 1.00 39.44 219 ASP A CA 1
ATOM 1702 C C . ASP A 1 219 ? 28.075 -29.277 2.848 1.00 39.44 219 ASP A C 1
ATOM 1704 O O . ASP A 1 219 ? 27.221 -28.827 2.080 1.00 39.44 219 ASP A O 1
ATOM 1708 N N . ASP A 1 220 ? 28.027 -29.097 4.170 1.00 44.62 220 ASP A N 1
ATOM 1709 C CA . ASP A 1 220 ? 27.153 -28.169 4.885 1.00 44.62 220 ASP A CA 1
ATOM 1710 C C . ASP A 1 220 ? 27.557 -26.727 4.539 1.00 44.62 220 ASP A C 1
ATOM 1712 O O . ASP A 1 220 ? 28.585 -26.271 5.025 1.00 44.62 220 ASP A O 1
ATOM 1716 N N . ASP A 1 221 ? 26.757 -26.011 3.747 1.00 38.81 221 ASP A N 1
ATOM 1717 C CA . ASP A 1 221 ? 26.767 -24.543 3.691 1.00 38.81 221 ASP A CA 1
ATOM 1718 C C . ASP A 1 221 ? 25.355 -24.040 3.316 1.00 38.81 221 ASP A C 1
ATOM 1720 O O . ASP A 1 221 ? 24.854 -24.204 2.195 1.00 38.81 221 ASP A O 1
ATOM 1724 N N . ASP A 1 222 ? 24.685 -23.481 4.324 1.00 41.41 222 ASP A N 1
ATOM 1725 C CA . ASP A 1 222 ? 23.419 -22.754 4.253 1.00 41.41 222 ASP A CA 1
ATOM 1726 C C . ASP A 1 222 ? 23.662 -21.409 3.551 1.00 41.41 222 ASP A C 1
ATOM 1728 O O . ASP A 1 222 ? 24.097 -20.432 4.155 1.00 41.41 222 ASP A O 1
ATOM 1732 N N . ASP A 1 223 ? 23.481 -21.396 2.232 1.00 36.50 223 ASP A N 1
ATOM 1733 C CA . ASP A 1 223 ? 23.793 -20.256 1.363 1.00 36.50 223 ASP A CA 1
ATOM 1734 C C . ASP A 1 223 ? 22.567 -19.331 1.238 1.00 36.50 223 ASP A C 1
ATOM 1736 O O . ASP A 1 223 ? 21.979 -19.164 0.168 1.00 36.50 223 ASP A O 1
ATOM 1740 N N . GLY A 1 224 ? 22.127 -18.786 2.374 1.00 39.31 224 GLY A N 1
ATOM 1741 C CA . GLY A 1 224 ? 21.182 -17.675 2.423 1.00 39.31 224 GLY A CA 1
ATOM 1742 C C . GLY A 1 224 ? 21.906 -16.373 2.082 1.00 39.31 224 GLY A C 1
ATOM 1743 O O . GLY A 1 224 ? 22.839 -15.968 2.778 1.00 39.31 224 GLY A O 1
ATOM 1744 N N . VAL A 1 225 ? 21.495 -15.691 1.010 1.00 44.22 225 VAL A N 1
ATOM 1745 C CA . VAL A 1 225 ? 22.058 -14.376 0.674 1.00 44.22 225 VAL A CA 1
ATOM 1746 C C . VAL A 1 225 ? 21.445 -13.338 1.615 1.00 44.22 225 VAL A C 1
ATOM 1748 O O . VAL A 1 225 ? 20.322 -12.882 1.407 1.00 44.22 225 VAL A O 1
ATOM 1751 N N . MET A 1 226 ? 22.195 -12.967 2.652 1.00 37.00 226 MET A N 1
ATOM 1752 C CA . MET A 1 226 ? 21.886 -11.825 3.515 1.00 37.00 226 MET A CA 1
ATOM 1753 C C . MET A 1 226 ? 22.112 -10.531 2.726 1.00 37.00 226 MET A C 1
ATOM 1755 O O . MET A 1 226 ? 23.257 -10.175 2.429 1.00 37.00 226 MET A O 1
ATOM 1759 N N . ILE A 1 227 ? 21.035 -9.832 2.367 1.00 45.06 227 ILE A N 1
ATOM 1760 C CA . ILE A 1 227 ? 21.111 -8.510 1.739 1.00 45.06 227 ILE A CA 1
ATOM 1761 C C . ILE A 1 227 ? 20.778 -7.479 2.818 1.00 45.06 227 ILE A C 1
ATOM 1763 O O . ILE A 1 227 ? 19.622 -7.320 3.204 1.00 45.06 227 ILE A O 1
ATOM 1767 N N . ASP A 1 228 ? 21.802 -6.762 3.290 1.00 37.31 228 ASP A N 1
ATOM 1768 C CA . ASP A 1 228 ? 21.652 -5.598 4.172 1.00 37.31 228 ASP A CA 1
ATOM 1769 C C . ASP A 1 228 ? 20.705 -4.588 3.504 1.00 37.31 228 ASP A C 1
ATOM 1771 O O . ASP A 1 228 ? 21.026 -4.026 2.442 1.00 37.31 228 ASP A O 1
ATOM 1775 N N . ALA A 1 229 ? 19.539 -4.391 4.128 1.00 39.56 229 ALA A N 1
ATOM 1776 C CA . ALA A 1 229 ? 18.460 -3.526 3.658 1.00 39.56 229 ALA A CA 1
ATOM 1777 C C . ALA A 1 229 ? 18.861 -2.035 3.647 1.00 39.56 229 ALA A C 1
ATOM 1779 O O . ALA A 1 229 ? 18.273 -1.227 2.918 1.00 39.56 229 ALA A O 1
ATOM 1780 N N . GLY A 1 230 ? 19.878 -1.665 4.432 1.00 37.53 230 GLY A N 1
ATOM 1781 C CA . GLY A 1 230 ? 20.400 -0.310 4.559 1.00 37.53 230 GLY A CA 1
ATOM 1782 C C . GLY A 1 230 ? 21.460 0.042 3.516 1.00 37.53 230 GLY A C 1
ATOM 1783 O O . GLY A 1 230 ? 21.402 1.133 2.933 1.00 37.53 230 GLY A O 1
ATOM 1784 N N . GLU A 1 231 ? 22.407 -0.861 3.236 1.00 35.47 231 GLU A N 1
ATOM 1785 C CA . GLU A 1 231 ? 23.608 -0.504 2.463 1.00 35.47 231 GLU A CA 1
ATOM 1786 C C . GLU A 1 231 ? 23.998 -1.434 1.296 1.00 35.47 231 GLU A C 1
ATOM 1788 O O . GLU A 1 231 ? 24.762 -0.981 0.444 1.00 35.47 231 GLU A O 1
ATOM 1793 N N . SER A 1 232 ? 23.450 -2.645 1.123 1.00 32.00 232 SER A N 1
ATOM 1794 C CA . SER A 1 232 ? 23.958 -3.586 0.090 1.00 32.00 232 SER A CA 1
ATOM 1795 C C . SER A 1 232 ? 23.148 -3.694 -1.214 1.00 32.00 232 SER A C 1
ATOM 1797 O O . SER A 1 232 ? 23.487 -4.475 -2.095 1.00 32.00 232 SER A O 1
ATOM 1799 N N . LEU A 1 233 ? 22.161 -2.817 -1.420 1.00 36.38 233 LEU A N 1
ATOM 1800 C CA . LEU A 1 233 ? 21.591 -2.507 -2.747 1.00 36.38 233 LEU A CA 1
ATOM 1801 C C . LEU A 1 233 ? 22.371 -1.382 -3.470 1.00 36.38 233 LEU A C 1
ATOM 1803 O O . LEU A 1 233 ? 21.834 -0.668 -4.319 1.00 36.38 233 LEU A O 1
ATOM 1807 N N . HIS A 1 234 ? 23.641 -1.173 -3.112 1.00 34.50 234 HIS A N 1
ATOM 1808 C CA . HIS A 1 234 ? 24.549 -0.259 -3.806 1.00 34.50 234 HIS A CA 1
ATOM 1809 C C . HIS A 1 234 ? 25.223 -0.982 -4.977 1.00 34.50 234 HIS A C 1
ATOM 1811 O O . HIS A 1 234 ? 26.271 -1.589 -4.805 1.00 34.50 234 HIS A O 1
ATOM 1817 N N . ASP A 1 235 ? 24.587 -0.946 -6.151 1.00 31.86 235 ASP A N 1
ATOM 1818 C CA . ASP A 1 235 ? 25.135 -0.220 -7.320 1.00 31.86 235 ASP A CA 1
ATOM 1819 C C . ASP A 1 235 ? 24.301 -0.385 -8.604 1.00 31.86 235 ASP A C 1
ATOM 1821 O O . ASP A 1 235 ? 24.624 0.218 -9.629 1.00 31.86 235 ASP A O 1
ATOM 1825 N N . HIS A 1 236 ? 23.200 -1.144 -8.587 1.00 39.34 236 HIS A N 1
ATOM 1826 C CA . HIS A 1 236 ? 22.476 -1.468 -9.823 1.00 39.34 236 HIS A CA 1
ATOM 1827 C C . HIS A 1 236 ? 20.943 -1.421 -9.716 1.00 39.34 236 HIS A C 1
ATOM 1829 O O . HIS A 1 236 ? 20.278 -2.285 -10.278 1.00 39.34 236 HIS A O 1
ATOM 1835 N N . ASP A 1 237 ? 20.367 -0.393 -9.075 1.00 36.12 237 ASP A N 1
ATOM 1836 C CA . ASP A 1 237 ? 18.938 -0.090 -9.269 1.00 36.12 237 ASP A CA 1
ATOM 1837 C C . ASP A 1 237 ? 18.686 1.314 -9.840 1.00 36.12 237 ASP A C 1
ATOM 1839 O O . ASP A 1 237 ? 19.175 2.351 -9.378 1.00 36.12 237 ASP A O 1
ATOM 1843 N N . VAL A 1 238 ? 17.897 1.300 -10.905 1.00 40.38 238 VAL A N 1
ATOM 1844 C CA . VAL A 1 238 ? 17.482 2.389 -11.768 1.00 40.38 238 VAL A CA 1
ATOM 1845 C C . VAL A 1 238 ? 16.066 2.786 -11.354 1.00 40.38 238 VAL A C 1
ATOM 1847 O O . VAL A 1 238 ? 15.108 2.038 -11.490 1.00 40.38 238 VAL A O 1
ATOM 1850 N N . THR A 1 239 ? 15.934 4.039 -10.909 1.00 44.06 239 THR A N 1
ATOM 1851 C CA . THR A 1 239 ? 14.756 4.665 -10.278 1.00 44.06 239 THR A CA 1
ATOM 1852 C C . THR A 1 239 ? 14.648 4.380 -8.774 1.00 44.06 239 THR A C 1
ATOM 1854 O O . THR A 1 239 ? 14.067 3.399 -8.336 1.00 44.06 239 THR A O 1
ATOM 1857 N N . GLY A 1 240 ? 15.114 5.316 -7.936 1.00 51.72 240 GLY A N 1
ATOM 1858 C CA . GLY A 1 240 ? 15.025 5.231 -6.465 1.00 51.72 240 GLY A CA 1
ATOM 1859 C C . GLY A 1 240 ? 13.611 5.074 -5.873 1.00 51.72 240 GLY A C 1
ATOM 1860 O O . GLY A 1 240 ? 13.467 5.051 -4.658 1.00 51.72 240 GLY A O 1
ATOM 1861 N N . GLY A 1 241 ? 12.576 4.957 -6.712 1.00 65.00 241 GLY A N 1
ATOM 1862 C CA . GLY A 1 241 ? 11.209 4.675 -6.306 1.00 65.00 241 GLY A CA 1
ATOM 1863 C C . GLY A 1 241 ? 10.949 3.220 -5.908 1.00 65.00 241 GLY A C 1
ATOM 1864 O O . GLY A 1 241 ? 10.009 3.019 -5.143 1.00 65.00 241 GLY A O 1
ATOM 1865 N N . LEU A 1 242 ? 11.715 2.227 -6.387 1.00 74.44 242 LEU A N 1
ATOM 1866 C CA . LEU A 1 242 ? 11.566 0.835 -5.926 1.00 74.44 242 LEU A CA 1
ATOM 1867 C C . LEU A 1 242 ? 12.264 0.628 -4.576 1.00 74.44 242 LEU A C 1
ATOM 1869 O O . LEU A 1 242 ? 11.656 0.080 -3.662 1.00 74.44 242 LEU A O 1
ATOM 1873 N N . LYS A 1 243 ? 13.468 1.188 -4.399 1.00 75.44 243 LYS A N 1
ATOM 1874 C CA . LYS A 1 243 ? 14.190 1.184 -3.115 1.00 75.44 243 LYS A CA 1
ATOM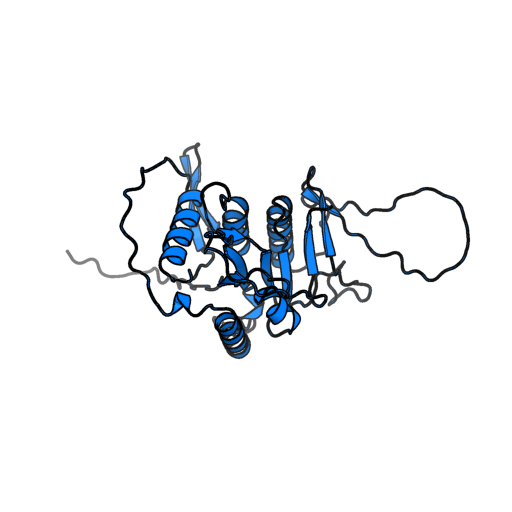 1875 C C . LYS A 1 243 ? 13.350 1.720 -1.950 1.00 75.44 243 LYS A C 1
ATOM 1877 O O . LYS A 1 243 ? 13.237 1.051 -0.929 1.00 75.44 243 LYS A O 1
ATOM 1882 N N . THR A 1 244 ? 12.724 2.895 -2.086 1.00 77.31 244 THR A N 1
ATOM 1883 C CA . THR A 1 244 ? 11.870 3.432 -1.005 1.00 77.31 244 THR A CA 1
ATOM 1884 C C . THR A 1 244 ? 10.627 2.583 -0.747 1.00 77.31 244 THR A C 1
ATOM 1886 O O . THR A 1 244 ? 10.179 2.528 0.393 1.00 77.31 244 THR A O 1
ATOM 1889 N N . LYS A 1 245 ? 10.086 1.895 -1.764 1.00 84.25 245 LYS A N 1
ATOM 1890 C CA . LYS A 1 245 ? 8.966 0.954 -1.580 1.00 84.25 245 LYS A CA 1
ATOM 1891 C C . LYS A 1 245 ? 9.399 -0.278 -0.817 1.00 84.25 245 LYS A C 1
ATOM 1893 O O . LYS A 1 245 ? 8.720 -0.647 0.124 1.00 84.25 245 LYS A O 1
ATOM 1898 N N . LEU A 1 246 ? 10.517 -0.892 -1.194 1.00 89.25 246 LEU A N 1
ATOM 1899 C CA . LEU A 1 246 ? 11.026 -2.068 -0.494 1.00 89.25 246 LEU A CA 1
ATOM 1900 C C . LEU A 1 246 ? 11.399 -1.744 0.954 1.00 89.25 246 LEU A C 1
ATOM 1902 O O . LEU A 1 246 ? 11.051 -2.516 1.835 1.00 89.25 246 LEU A O 1
ATOM 1906 N N . GLY A 1 247 ? 11.997 -0.576 1.215 1.00 89.06 247 GLY A N 1
ATOM 1907 C CA . GLY A 1 247 ? 12.263 -0.121 2.583 1.00 89.06 247 GLY A CA 1
ATOM 1908 C C . GLY A 1 247 ? 10.986 0.041 3.416 1.00 89.06 247 GLY A C 1
ATOM 1909 O O . GLY A 1 247 ? 10.893 -0.506 4.512 1.00 89.06 247 GLY A O 1
ATOM 1910 N N . ALA A 1 248 ? 9.969 0.722 2.872 1.00 92.19 248 ALA A N 1
ATOM 1911 C CA . ALA A 1 248 ? 8.667 0.850 3.529 1.00 92.19 248 ALA A CA 1
ATOM 1912 C C . ALA A 1 248 ? 7.991 -0.518 3.736 1.00 92.19 248 ALA A C 1
ATOM 1914 O O . ALA A 1 248 ? 7.471 -0.793 4.812 1.00 92.19 248 ALA A O 1
ATOM 1915 N N . ALA A 1 249 ? 8.024 -1.392 2.727 1.00 94.38 249 ALA A N 1
ATOM 1916 C CA . ALA A 1 249 ? 7.436 -2.725 2.793 1.00 94.38 249 ALA A CA 1
ATOM 1917 C C . ALA A 1 249 ? 8.118 -3.601 3.851 1.00 94.38 249 ALA A C 1
ATOM 1919 O O . ALA A 1 249 ? 7.428 -4.270 4.612 1.00 94.38 249 ALA A O 1
ATOM 1920 N N . ALA A 1 250 ? 9.450 -3.553 3.937 1.00 92.69 250 ALA A N 1
ATOM 1921 C CA . ALA A 1 250 ? 10.211 -4.265 4.955 1.00 92.69 250 ALA A CA 1
ATOM 1922 C C . ALA A 1 250 ? 9.853 -3.768 6.362 1.00 92.69 250 ALA A C 1
ATOM 1924 O O . ALA A 1 250 ? 9.497 -4.566 7.222 1.00 92.69 250 ALA A O 1
ATOM 1925 N N . SER A 1 251 ? 9.842 -2.446 6.567 1.00 92.62 251 SER A N 1
ATOM 1926 C CA . SER A 1 251 ? 9.443 -1.811 7.832 1.00 92.62 251 SER A CA 1
ATOM 1927 C C . SER A 1 251 ? 8.044 -2.255 8.284 1.00 92.62 251 SER A C 1
ATOM 1929 O O . SER A 1 251 ? 7.859 -2.662 9.430 1.00 92.62 251 SER A O 1
ATOM 1931 N N . ILE A 1 252 ? 7.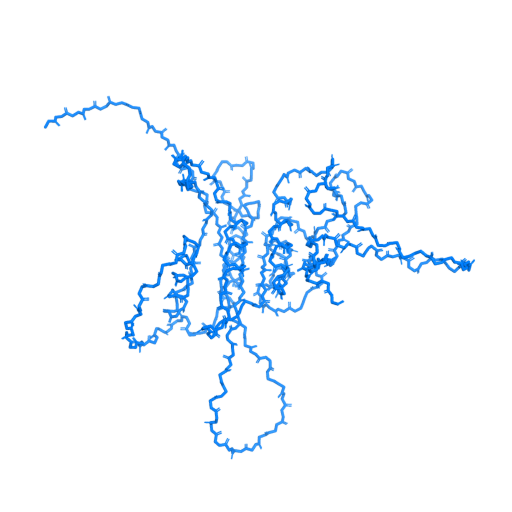070 -2.292 7.370 1.00 94.81 252 ILE A N 1
ATOM 1932 C CA . ILE A 1 252 ? 5.712 -2.789 7.645 1.00 94.81 252 ILE A CA 1
ATOM 1933 C C . ILE A 1 252 ? 5.722 -4.292 7.969 1.00 94.81 252 ILE A C 1
ATOM 1935 O O . ILE A 1 252 ? 5.109 -4.716 8.950 1.00 94.81 252 ILE A O 1
ATOM 1939 N N . ALA A 1 253 ? 6.459 -5.093 7.198 1.00 94.81 253 ALA A N 1
ATOM 1940 C CA . ALA A 1 253 ? 6.563 -6.535 7.398 1.00 94.81 253 ALA A CA 1
ATOM 1941 C C . ALA A 1 253 ? 7.154 -6.910 8.766 1.00 94.81 253 ALA A C 1
ATOM 1943 O O . ALA A 1 253 ? 6.705 -7.895 9.352 1.00 94.81 253 ALA A O 1
ATOM 1944 N N . THR A 1 254 ? 8.059 -6.102 9.341 1.00 92.75 254 THR A N 1
ATOM 1945 C CA . THR A 1 254 ? 8.567 -6.322 10.716 1.00 92.75 254 THR A CA 1
ATOM 1946 C C . THR A 1 254 ? 7.473 -6.284 11.789 1.00 92.75 254 THR A C 1
ATOM 1948 O O . THR A 1 254 ? 7.652 -6.825 12.878 1.00 92.75 254 THR A O 1
ATOM 1951 N N . LYS A 1 255 ? 6.314 -5.680 11.495 1.00 92.38 255 LYS A N 1
ATOM 1952 C CA . LYS A 1 255 ? 5.131 -5.676 12.371 1.00 92.38 255 LYS A CA 1
ATOM 1953 C C . LYS A 1 255 ? 4.220 -6.887 12.166 1.00 92.38 255 LYS A C 1
ATOM 1955 O O . LYS A 1 255 ? 3.133 -6.934 12.729 1.00 92.38 255 LYS A O 1
ATOM 1960 N N . GLY A 1 256 ? 4.638 -7.859 11.355 1.00 92.56 256 GLY A N 1
ATOM 1961 C CA . GLY A 1 256 ? 3.819 -9.015 10.996 1.00 92.56 256 GLY A CA 1
ATOM 1962 C C . GLY A 1 256 ? 2.693 -8.682 10.013 1.00 92.56 256 GLY A C 1
ATOM 1963 O O . GLY A 1 256 ? 1.762 -9.471 9.871 1.00 92.56 256 GLY A O 1
ATOM 1964 N N . ILE A 1 257 ? 2.763 -7.528 9.341 1.00 94.19 257 ILE A N 1
ATOM 1965 C CA . ILE A 1 257 ? 1.797 -7.109 8.322 1.00 94.19 257 ILE A CA 1
ATOM 1966 C C . ILE A 1 257 ? 2.403 -7.401 6.940 1.00 94.19 257 ILE A C 1
ATOM 1968 O O . ILE A 1 257 ? 3.356 -6.727 6.546 1.00 94.19 257 ILE A O 1
ATOM 1972 N N . PRO A 1 258 ? 1.894 -8.384 6.179 1.00 95.31 258 PRO A N 1
ATOM 1973 C CA . PRO A 1 258 ? 2.425 -8.679 4.854 1.00 95.31 258 PRO A CA 1
ATOM 1974 C C . PRO A 1 258 ? 2.149 -7.539 3.864 1.00 95.31 258 PRO A C 1
ATOM 1976 O O . PRO A 1 258 ? 1.121 -6.857 3.926 1.00 95.31 258 PRO A O 1
ATOM 1979 N N . VAL A 1 259 ? 3.075 -7.342 2.923 1.00 96.12 259 VAL A N 1
ATOM 1980 C CA . VAL A 1 259 ? 2.988 -6.311 1.883 1.00 96.12 259 VAL A CA 1
ATOM 1981 C C . VAL A 1 259 ? 3.065 -6.940 0.497 1.00 96.12 259 VAL A C 1
ATOM 1983 O O . VAL A 1 259 ? 4.057 -7.563 0.138 1.00 96.12 259 VAL A O 1
ATOM 1986 N N . HIS A 1 260 ? 2.034 -6.736 -0.316 1.00 96.00 260 HIS A N 1
ATOM 1987 C CA . HIS A 1 260 ? 1.957 -7.208 -1.694 1.00 96.00 260 HIS A CA 1
ATOM 1988 C C . HIS A 1 260 ? 2.456 -6.127 -2.652 1.00 96.00 260 HIS A C 1
ATOM 1990 O O . HIS A 1 260 ? 1.946 -5.010 -2.643 1.00 96.00 260 HIS A O 1
ATOM 1996 N N . ILE A 1 261 ? 3.403 -6.453 -3.525 1.00 95.06 261 ILE A N 1
ATOM 1997 C CA . ILE A 1 261 ? 3.840 -5.603 -4.637 1.00 95.06 261 ILE A CA 1
ATOM 1998 C C . ILE A 1 261 ? 3.284 -6.209 -5.923 1.00 95.06 261 ILE A C 1
ATOM 2000 O O . ILE A 1 261 ? 3.605 -7.344 -6.268 1.00 95.06 261 ILE A O 1
ATOM 2004 N N . VAL A 1 262 ? 2.421 -5.460 -6.611 1.00 95.19 262 VAL A N 1
ATOM 2005 C CA . VAL A 1 262 ? 1.592 -5.972 -7.716 1.00 95.19 262 VAL A CA 1
ATOM 2006 C C . VAL A 1 262 ? 1.494 -4.971 -8.865 1.00 95.19 262 VAL A C 1
ATOM 2008 O O . VAL A 1 262 ? 1.568 -3.760 -8.647 1.00 95.19 262 VAL A O 1
ATOM 2011 N N . GLN A 1 263 ? 1.250 -5.448 -10.089 1.00 94.56 263 GLN A N 1
ATOM 2012 C CA . GLN A 1 263 ? 1.055 -4.569 -11.248 1.00 94.56 263 GLN A CA 1
ATOM 2013 C C . GLN A 1 263 ? -0.379 -4.052 -11.352 1.00 94.56 263 GLN A C 1
ATOM 2015 O O . GLN A 1 263 ? -1.340 -4.822 -11.326 1.00 94.56 263 GLN A O 1
ATOM 2020 N N . CYS A 1 264 ? -0.538 -2.753 -11.585 1.00 93.94 264 CYS A N 1
ATOM 2021 C CA . CYS A 1 264 ? -1.826 -2.138 -11.892 1.00 93.94 264 CYS A CA 1
ATOM 2022 C C . CYS A 1 264 ? -2.487 -2.770 -13.127 1.00 93.94 264 CYS A C 1
ATOM 2024 O O . CYS A 1 264 ? -1.830 -2.990 -14.143 1.00 93.94 264 CYS A O 1
ATOM 2026 N N . GLY A 1 265 ? -3.792 -3.045 -13.058 1.00 94.25 265 GLY A N 1
ATOM 2027 C CA . GLY A 1 265 ? -4.528 -3.681 -14.155 1.00 94.25 265 GLY A CA 1
ATOM 2028 C C . GLY A 1 265 ? -4.398 -5.205 -14.212 1.00 94.25 265 GLY A C 1
ATOM 2029 O O . GLY A 1 265 ? -5.042 -5.833 -15.052 1.00 94.25 265 GLY A O 1
ATOM 2030 N N . SER A 1 266 ? -3.579 -5.815 -13.351 1.00 95.31 266 SER A N 1
ATOM 2031 C CA . SER A 1 266 ? -3.393 -7.267 -13.314 1.00 95.31 266 SER A CA 1
ATOM 2032 C C . SER A 1 266 ? -4.429 -7.963 -12.425 1.00 95.31 266 SER A C 1
ATOM 2034 O O . SER A 1 266 ? -4.961 -7.378 -11.481 1.00 95.31 266 SER A O 1
ATOM 2036 N N . LYS A 1 267 ? -4.665 -9.256 -12.686 1.00 94.81 267 LYS A N 1
ATOM 2037 C CA . LYS A 1 267 ? -5.464 -10.115 -11.791 1.00 94.81 267 LYS A CA 1
ATOM 2038 C C . LYS A 1 267 ? -4.836 -10.240 -10.406 1.00 94.81 267 LYS A C 1
ATOM 2040 O O . LYS A 1 267 ? -5.558 -10.323 -9.427 1.00 94.81 267 LYS A O 1
ATOM 2045 N N . SER A 1 268 ? -3.507 -10.233 -10.344 1.00 94.56 268 SER A N 1
ATOM 2046 C CA . SER A 1 268 ? -2.757 -10.270 -9.091 1.00 94.56 268 SER A CA 1
ATOM 2047 C C . SER A 1 268 ? -3.115 -9.092 -8.190 1.00 94.56 268 SER A C 1
ATOM 2049 O O . SER A 1 268 ? -3.446 -9.275 -7.024 1.00 94.56 268 SER A O 1
ATOM 2051 N N . ALA A 1 269 ? -3.152 -7.885 -8.760 1.00 94.56 269 ALA A N 1
ATOM 2052 C CA . ALA A 1 269 ? -3.547 -6.700 -8.018 1.00 94.56 269 ALA A CA 1
ATOM 2053 C C . ALA A 1 269 ? -5.020 -6.731 -7.591 1.00 94.56 269 ALA A C 1
ATOM 2055 O O . ALA A 1 269 ? -5.317 -6.341 -6.470 1.00 94.56 269 ALA A O 1
ATOM 2056 N N . GLU A 1 270 ? -5.928 -7.218 -8.441 1.00 94.75 270 GLU A N 1
ATOM 2057 C CA . GLU A 1 270 ? -7.346 -7.398 -8.082 1.00 94.75 270 GLU A CA 1
ATOM 2058 C C . GLU A 1 270 ? -7.503 -8.349 -6.887 1.00 94.75 270 GLU A C 1
ATOM 2060 O O . GLU A 1 270 ? -8.125 -7.987 -5.894 1.00 94.75 270 GLU A O 1
ATOM 2065 N N . ARG A 1 271 ? -6.848 -9.515 -6.933 1.00 93.31 271 ARG A N 1
ATOM 2066 C CA . ARG A 1 271 ? -6.861 -10.510 -5.852 1.00 93.31 271 ARG A CA 1
ATOM 2067 C C . ARG A 1 271 ? -6.256 -9.973 -4.559 1.00 93.31 271 ARG A C 1
ATOM 2069 O O . ARG A 1 271 ? -6.890 -10.070 -3.517 1.00 93.31 271 ARG A O 1
ATOM 2076 N N . ALA A 1 272 ? -5.087 -9.336 -4.636 1.00 93.12 272 ALA A N 1
ATOM 2077 C CA . ALA A 1 272 ? -4.438 -8.742 -3.471 1.00 93.12 272 ALA A CA 1
ATOM 2078 C C . ALA A 1 272 ? -5.304 -7.645 -2.830 1.00 93.12 272 ALA A C 1
ATOM 2080 O O . ALA A 1 272 ? -5.393 -7.574 -1.611 1.00 93.12 272 ALA A O 1
ATOM 2081 N N . ILE A 1 273 ? -5.978 -6.805 -3.623 1.00 91.50 273 ILE A N 1
ATOM 2082 C CA . ILE A 1 273 ? -6.892 -5.779 -3.092 1.00 91.50 273 ILE A CA 1
ATOM 2083 C C . ILE A 1 273 ? -8.107 -6.420 -2.403 1.00 91.50 273 ILE A C 1
ATOM 2085 O O . ILE A 1 273 ? -8.507 -5.962 -1.338 1.00 91.50 273 ILE A O 1
ATOM 2089 N N . LEU A 1 274 ? -8.644 -7.502 -2.972 1.00 88.88 274 LEU A N 1
ATOM 2090 C CA . LEU A 1 274 ? -9.778 -8.258 -2.427 1.00 88.88 274 LEU A CA 1
ATOM 2091 C C . LEU A 1 274 ? -9.401 -9.205 -1.272 1.00 88.88 274 LEU A C 1
ATOM 2093 O O . LEU A 1 274 ? -10.267 -9.916 -0.771 1.00 88.88 274 LEU A O 1
ATOM 2097 N N . GLY A 1 275 ? -8.128 -9.245 -0.860 1.00 85.00 275 GLY A N 1
ATOM 2098 C CA . GLY A 1 275 ? -7.636 -10.153 0.182 1.00 85.00 275 GLY A CA 1
ATOM 2099 C C . GLY A 1 275 ? -7.661 -11.633 -0.198 1.00 85.00 275 GLY A C 1
ATOM 2100 O O . GLY A 1 275 ? -7.706 -12.497 0.673 1.00 85.00 275 GLY A O 1
ATOM 2101 N N . GLU A 1 276 ? -7.642 -11.934 -1.493 1.00 87.44 276 GLU A N 1
ATOM 2102 C CA . GLU A 1 276 ? -7.520 -13.290 -2.012 1.00 87.44 276 GLU A CA 1
ATOM 2103 C C . GLU A 1 276 ? -6.043 -13.680 -2.182 1.00 87.44 276 GLU A C 1
ATOM 2105 O O . GLU A 1 276 ? -5.218 -12.865 -2.599 1.00 87.44 276 GLU A O 1
ATOM 2110 N N . ASP A 1 277 ? -5.722 -14.959 -1.961 1.00 77.94 277 ASP A N 1
ATOM 2111 C CA . ASP A 1 277 ? -4.375 -15.493 -2.197 1.00 77.94 277 ASP A CA 1
ATOM 2112 C C . ASP A 1 277 ? -3.938 -15.299 -3.653 1.00 77.94 277 ASP A C 1
ATOM 2114 O O . ASP A 1 277 ? -4.675 -15.628 -4.587 1.00 77.94 277 ASP A O 1
ATOM 2118 N N . ASP A 1 278 ? -2.717 -14.833 -3.888 1.00 78.81 278 ASP A N 1
ATOM 2119 C CA . ASP A 1 278 ? -2.192 -14.648 -5.235 1.00 78.81 278 ASP A CA 1
ATOM 2120 C C . ASP A 1 278 ? -0.684 -14.903 -5.310 1.00 78.81 278 ASP A C 1
ATOM 2122 O O . ASP A 1 278 ? 0.079 -14.454 -4.459 1.00 78.81 278 ASP A O 1
ATOM 2126 N N . ASN A 1 279 ? -0.264 -15.581 -6.383 1.00 76.69 279 ASN A N 1
ATOM 2127 C CA . ASN A 1 279 ? 1.144 -15.860 -6.687 1.00 76.69 279 ASN A CA 1
ATOM 2128 C C . ASN A 1 279 ? 1.648 -15.031 -7.884 1.00 76.69 279 ASN A C 1
ATOM 2130 O O . ASN A 1 279 ? 2.714 -15.300 -8.433 1.00 76.69 279 ASN A O 1
ATOM 2134 N N . GLY A 1 280 ? 0.868 -14.061 -8.364 1.00 84.94 280 GLY A N 1
ATOM 2135 C CA . GLY A 1 280 ? 1.207 -13.216 -9.505 1.00 84.94 280 GLY A CA 1
ATOM 2136 C C . GLY A 1 280 ? 2.081 -12.011 -9.150 1.00 84.94 280 GLY A C 1
ATOM 2137 O O . GLY A 1 280 ? 2.779 -11.522 -10.033 1.00 84.94 280 GLY A O 1
ATOM 2138 N N . GLY A 1 281 ? 2.090 -11.579 -7.886 1.00 92.56 281 GLY A N 1
ATOM 2139 C CA . GLY A 1 281 ? 2.917 -10.480 -7.371 1.00 92.56 281 GLY A CA 1
ATOM 2140 C C . GLY A 1 281 ? 4.116 -10.944 -6.543 1.00 92.56 281 GLY A C 1
ATOM 2141 O O . GLY A 1 281 ? 4.440 -12.131 -6.532 1.00 92.56 281 GLY A O 1
ATOM 2142 N N . THR A 1 282 ? 4.759 -10.010 -5.844 1.00 94.56 282 THR A N 1
ATOM 2143 C CA . THR A 1 282 ? 5.756 -10.301 -4.798 1.00 94.56 282 THR A CA 1
ATOM 2144 C C . THR A 1 282 ? 5.151 -10.037 -3.427 1.00 94.56 282 THR A C 1
ATOM 2146 O O . THR A 1 282 ? 4.556 -8.980 -3.221 1.00 94.56 282 THR A O 1
ATOM 2149 N N . ILE A 1 283 ? 5.337 -10.947 -2.474 1.00 95.31 283 ILE A N 1
ATOM 2150 C CA . ILE A 1 283 ? 4.916 -10.760 -1.081 1.00 95.31 283 ILE A CA 1
ATOM 2151 C C . ILE A 1 283 ? 6.146 -10.491 -0.216 1.00 95.31 283 ILE A C 1
ATOM 2153 O O . ILE A 1 283 ? 7.044 -11.323 -0.139 1.00 95.31 283 ILE A O 1
ATOM 2157 N N . VAL A 1 284 ? 6.173 -9.345 0.458 1.00 94.88 284 VAL A N 1
ATOM 2158 C CA . VAL A 1 284 ? 7.147 -9.026 1.506 1.00 94.88 284 VAL A CA 1
ATOM 2159 C C . VAL A 1 284 ? 6.527 -9.382 2.853 1.00 94.88 284 VAL A C 1
ATOM 2161 O O . VAL A 1 284 ? 5.444 -8.892 3.177 1.00 94.88 284 VAL A O 1
ATOM 2164 N N . ARG A 1 285 ? 7.172 -10.247 3.635 1.00 94.69 285 ARG A N 1
ATOM 2165 C CA . ARG A 1 285 ? 6.627 -10.741 4.911 1.00 94.69 285 ARG A CA 1
ATOM 2166 C C . ARG A 1 285 ? 7.722 -11.000 5.939 1.00 94.69 285 ARG A C 1
ATOM 2168 O O . ARG A 1 285 ? 8.883 -11.144 5.580 1.00 94.69 285 ARG A O 1
ATOM 2175 N N . LEU A 1 286 ? 7.337 -11.085 7.207 1.00 93.31 286 LEU A N 1
ATOM 2176 C CA . LEU A 1 286 ? 8.233 -11.518 8.277 1.00 93.31 286 LEU A CA 1
ATOM 2177 C C . LEU A 1 286 ? 8.666 -12.976 8.052 1.00 93.31 286 LEU A C 1
ATOM 2179 O O . LEU A 1 286 ? 7.829 -13.810 7.693 1.00 93.31 286 LEU A O 1
ATOM 2183 N N . LEU A 1 287 ? 9.948 -13.265 8.272 1.00 88.31 287 LEU A N 1
ATOM 2184 C CA . LEU A 1 287 ? 10.478 -14.626 8.319 1.00 88.31 287 LEU A CA 1
ATOM 2185 C C . LEU A 1 287 ? 9.817 -15.393 9.480 1.00 88.31 287 LEU A C 1
ATOM 2187 O O . LEU A 1 287 ? 9.694 -14.857 10.584 1.00 88.31 287 LEU A O 1
ATOM 2191 N N . GLN A 1 288 ? 9.343 -16.613 9.207 1.00 75.81 288 GLN A N 1
ATOM 2192 C CA . GLN A 1 288 ? 8.641 -17.469 10.178 1.00 75.81 288 GLN A CA 1
ATOM 2193 C C . GLN A 1 288 ? 9.576 -18.416 10.923 1.00 75.81 288 GLN A C 1
ATOM 2195 O O . GLN A 1 288 ? 10.516 -18.940 10.287 1.00 75.81 288 GLN A O 1
#

Sequence (288 aa):
MRLTSNNCILPLTITLYCLAFFFLPSSSSSLSQTNEKHEHYNEEEMLVIVKIGGSSITIKSQYETLNHTSLEWMTRVLQDSLEDRFLSPEEEERKEEEEEEENGIGHVVKGIQQALSKGIIPILHGDACPYGDARGRNGVGILSGDTLVEAIATHWNEEEEKTRISHVVFVTDIDKVYTSDPKVDADAKPLDVIEIDGESGDIVVNLDKNEENSGGGDDDDDDGVMIDAGESLHDHDVTGGLKTKLGAAASIATKGIPVHIVQCGSKSAERAILGEDDNGGTIVRLLQ

Solvent-accessible surface area (backbone atoms only — not comparable to full-atom values): 17638 Å² total; per-residue (Å²): 134,91,82,79,88,85,89,81,89,71,84,79,78,82,61,74,60,26,57,45,73,35,67,53,83,80,86,76,84,88,87,80,95,75,94,72,78,92,69,82,75,82,72,69,39,28,30,32,45,32,39,46,37,65,72,38,38,33,40,88,93,43,84,97,35,69,31,61,69,44,46,54,50,47,53,50,52,56,55,75,38,55,62,74,61,56,77,51,78,76,91,75,82,88,74,90,77,82,90,70,94,62,55,82,63,51,55,52,48,52,54,48,52,61,30,46,79,58,42,40,77,72,81,46,58,37,46,80,39,77,46,72,48,99,84,73,53,71,51,74,44,78,44,44,52,50,58,52,51,28,53,45,64,69,62,61,64,58,90,86,44,66,54,41,72,58,33,37,35,41,31,25,78,46,45,49,51,48,81,38,53,64,91,83,35,90,81,40,45,75,37,58,57,38,31,22,39,73,88,81,58,29,39,39,48,81,74,79,75,76,92,80,73,96,73,91,75,95,73,96,72,88,83,70,53,79,40,48,72,86,67,65,77,74,85,69,77,87,61,74,68,55,59,50,43,53,52,30,34,45,60,27,5,61,74,70,27,36,25,37,37,15,17,62,90,38,70,36,34,50,29,53,72,63,73,40,91,65,84,60,24,15,39,29,27,47,60,130

pLDDT: mean 71.44, std 23.0, range [25.36, 96.12]

InterPro domains:
  IPR001048 Aspartate/glutamate/uridylate kinase [PF00696] (109-262)
  IPR036393 Acetylglutamate kinase-like superfamily [G3DSA:3.40.1160.10] (87-285)
  IPR036393 Acetylglutamate kinase-like superfamily [SSF53633] (110-284)

Radius of gyration: 22.56 Å; Cα contacts (8 Å, |Δi|>4): 442; chains: 1; bounding box: 60×86×48 Å